Protein AF-G0S4C9-F1 (afdb_monomer_lite)

Structure (mmCIF, N/CA/C/O backbone):
data_AF-G0S4C9-F1
#
_entry.id   AF-G0S4C9-F1
#
loop_
_atom_site.group_PDB
_atom_site.id
_atom_site.type_symbol
_atom_site.label_atom_id
_atom_site.label_alt_id
_atom_site.label_comp_id
_atom_site.label_asym_id
_atom_site.label_entity_id
_atom_site.label_seq_id
_atom_site.pdbx_PDB_ins_code
_atom_site.Cartn_x
_atom_site.Cartn_y
_atom_site.Cartn_z
_atom_site.occupancy
_atom_site.B_iso_or_equiv
_atom_site.auth_seq_id
_atom_site.auth_comp_id
_atom_site.auth_asym_id
_atom_site.auth_atom_id
_atom_site.pdbx_PDB_model_num
ATOM 1 N N . MET A 1 1 ? 7.160 -14.256 -40.926 1.00 30.38 1 MET A N 1
ATOM 2 C CA . MET A 1 1 ? 7.568 -15.199 -39.865 1.00 30.38 1 MET A CA 1
ATOM 3 C C . MET A 1 1 ? 7.824 -14.387 -38.612 1.00 30.38 1 MET A C 1
ATOM 5 O O . MET A 1 1 ? 8.708 -13.543 -38.620 1.00 30.38 1 MET A O 1
ATOM 9 N N . VAL A 1 2 ? 6.970 -14.537 -37.601 1.00 27.09 2 VAL A N 1
ATOM 10 C CA . VAL A 1 2 ? 7.095 -13.823 -36.325 1.00 27.09 2 VAL A CA 1
ATOM 11 C C . VAL A 1 2 ? 8.218 -14.496 -35.545 1.00 27.09 2 VAL A C 1
ATOM 13 O O . VAL A 1 2 ? 8.123 -15.685 -35.248 1.00 27.09 2 VAL A O 1
ATOM 16 N N . HIS A 1 3 ? 9.293 -13.763 -35.255 1.00 25.78 3 HIS A N 1
ATOM 17 C CA . HIS A 1 3 ? 10.315 -14.214 -34.316 1.00 25.78 3 HIS A CA 1
ATOM 18 C C . HIS A 1 3 ? 9.662 -14.312 -32.934 1.00 25.78 3 HIS A C 1
AT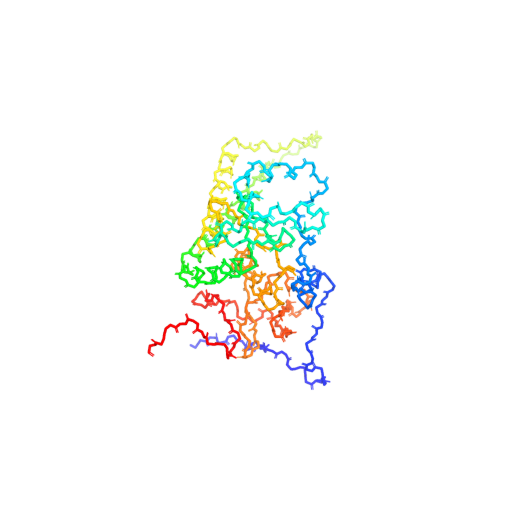OM 20 O O . HIS A 1 3 ? 9.454 -13.305 -32.262 1.00 25.78 3 HIS A O 1
ATOM 26 N N . ILE A 1 4 ? 9.287 -15.524 -32.533 1.00 31.09 4 ILE A N 1
ATOM 27 C CA . ILE A 1 4 ? 8.918 -15.827 -31.153 1.00 31.09 4 ILE A CA 1
ATOM 28 C C . ILE A 1 4 ? 10.247 -15.876 -30.384 1.00 31.09 4 ILE A C 1
ATOM 30 O O . ILE A 1 4 ? 11.072 -16.740 -30.698 1.00 31.09 4 ILE A O 1
ATOM 34 N N . PRO A 1 5 ? 10.523 -14.946 -29.449 1.00 33.53 5 PRO A N 1
ATOM 35 C CA . PRO A 1 5 ? 11.732 -15.020 -28.638 1.00 33.53 5 PRO A CA 1
ATOM 36 C C . PRO A 1 5 ? 11.745 -16.339 -27.845 1.00 33.53 5 PRO A C 1
ATOM 38 O O . PRO A 1 5 ? 10.674 -16.862 -27.516 1.00 33.53 5 PRO A O 1
ATOM 41 N N . PRO A 1 6 ? 12.934 -16.903 -27.562 1.00 38.31 6 PRO A N 1
ATOM 42 C CA . PRO A 1 6 ? 13.061 -18.199 -26.908 1.00 38.31 6 PRO A CA 1
ATOM 43 C C . PRO A 1 6 ? 12.286 -18.183 -25.592 1.00 38.31 6 PRO A C 1
ATOM 45 O O . PRO A 1 6 ? 12.415 -17.253 -24.794 1.00 38.31 6 PRO A O 1
ATOM 48 N N . GLN A 1 7 ? 11.432 -19.192 -25.409 1.00 41.94 7 GLN A N 1
ATOM 49 C CA . GLN A 1 7 ? 10.590 -19.345 -24.230 1.00 41.94 7 GLN A CA 1
ATOM 50 C C . GLN A 1 7 ? 11.474 -19.288 -22.990 1.00 41.94 7 GLN A C 1
ATOM 52 O O . GLN A 1 7 ? 12.269 -20.195 -22.746 1.00 41.94 7 GLN A O 1
ATOM 57 N N . CYS A 1 8 ? 11.362 -18.212 -22.215 1.00 44.16 8 CYS A N 1
ATOM 58 C CA . CYS A 1 8 ? 12.053 -18.183 -20.947 1.00 44.16 8 CYS A CA 1
ATOM 59 C C . CYS A 1 8 ? 11.485 -19.302 -20.068 1.00 44.16 8 CYS A C 1
ATOM 61 O O . CYS A 1 8 ? 10.256 -19.422 -19.998 1.00 44.16 8 CYS A O 1
ATOM 63 N N . PRO A 1 9 ? 12.312 -20.117 -19.393 1.00 46.00 9 PRO A N 1
ATOM 64 C CA . PRO A 1 9 ? 11.814 -21.018 -18.370 1.00 46.00 9 PRO A CA 1
ATOM 65 C C . PRO A 1 9 ? 11.183 -20.161 -17.265 1.00 46.00 9 PRO A C 1
ATOM 67 O O . PRO A 1 9 ? 11.859 -19.617 -16.398 1.00 46.00 9 PRO A O 1
ATOM 70 N N . LEU A 1 10 ? 9.856 -20.012 -17.336 1.00 50.03 10 LEU A N 1
ATOM 71 C CA . LEU A 1 10 ? 9.007 -19.207 -16.443 1.00 50.03 10 LEU A CA 1
ATOM 72 C C . LEU A 1 10 ? 9.150 -19.618 -14.961 1.00 50.03 10 LEU A C 1
ATOM 74 O O . LEU A 1 10 ? 8.688 -18.923 -14.062 1.00 50.03 10 LEU A O 1
ATOM 78 N N . TRP A 1 11 ? 9.792 -20.756 -14.722 1.00 49.38 11 TRP A N 1
ATOM 79 C CA . TRP A 1 11 ? 10.077 -21.404 -13.458 1.00 49.38 11 TRP A CA 1
ATOM 80 C C . TRP A 1 11 ? 11.281 -22.316 -13.732 1.00 49.38 11 TRP A C 1
ATOM 82 O O . TRP A 1 11 ? 11.223 -23.181 -14.604 1.00 49.38 11 TRP A O 1
ATOM 92 N N . PHE A 1 12 ? 12.406 -22.111 -13.052 1.00 45.31 12 PHE A N 1
ATOM 93 C CA . PHE A 1 12 ? 13.513 -23.062 -13.147 1.00 45.31 12 PHE A CA 1
ATOM 94 C C . PHE A 1 12 ? 13.127 -24.312 -12.345 1.00 45.31 12 PHE A C 1
ATOM 96 O O . PHE A 1 12 ? 13.051 -24.246 -11.122 1.00 45.31 12 PHE A O 1
ATOM 103 N N . LYS A 1 13 ? 12.900 -25.441 -13.026 1.00 39.09 13 LYS A N 1
ATOM 104 C CA . LYS A 1 13 ? 13.259 -26.753 -12.471 1.00 39.09 13 LYS A CA 1
ATOM 105 C C . LYS A 1 13 ? 14.738 -26.943 -12.788 1.00 39.09 13 LYS A C 1
ATOM 107 O O . LYS A 1 13 ? 15.089 -27.080 -13.959 1.00 39.09 13 LYS A O 1
ATOM 112 N N . SER A 1 14 ? 15.602 -26.867 -11.778 1.00 39.06 14 SER A N 1
ATOM 113 C CA . SER A 1 14 ? 16.990 -27.316 -11.929 1.00 39.06 14 SER A CA 1
ATOM 114 C C . SER A 1 14 ? 16.954 -28.806 -12.307 1.00 39.06 14 SER A C 1
ATOM 116 O O . SER A 1 14 ? 16.217 -29.548 -11.659 1.00 39.06 14 SER A O 1
ATOM 118 N N . PRO A 1 15 ? 17.673 -29.272 -13.345 1.00 41.97 15 PRO A N 1
ATOM 119 C CA . PRO A 1 15 ? 17.666 -30.687 -13.722 1.00 41.97 15 PRO A CA 1
ATOM 120 C C . PRO A 1 15 ? 18.346 -31.604 -12.697 1.00 41.97 15 PRO A C 1
ATOM 122 O O . PRO A 1 15 ? 18.175 -32.814 -12.788 1.00 41.97 15 PRO A O 1
ATOM 125 N N . ASN A 1 16 ? 19.115 -31.044 -11.756 1.00 43.19 16 ASN A N 1
ATOM 126 C CA . ASN A 1 16 ? 20.035 -31.804 -10.907 1.00 43.19 16 ASN A CA 1
ATOM 127 C C . ASN A 1 16 ? 19.833 -31.615 -9.403 1.00 43.19 16 ASN A C 1
ATOM 129 O O . ASN A 1 16 ? 20.627 -32.154 -8.639 1.00 43.19 16 ASN A O 1
ATOM 133 N N . ASP A 1 17 ? 18.783 -30.919 -8.971 1.00 42.22 17 ASP A N 1
ATOM 134 C CA . ASP A 1 17 ? 18.528 -30.751 -7.547 1.00 42.22 17 ASP A CA 1
ATOM 135 C C . ASP A 1 17 ? 17.138 -31.275 -7.190 1.00 42.22 17 ASP A C 1
ATOM 137 O O . ASP A 1 17 ? 16.128 -30.861 -7.764 1.00 42.22 17 ASP A O 1
ATOM 141 N N . ASP A 1 18 ? 17.080 -32.091 -6.140 1.00 39.91 18 ASP A N 1
ATOM 142 C CA . ASP A 1 18 ? 15.878 -32.310 -5.327 1.00 39.91 18 ASP A CA 1
ATOM 143 C C . ASP A 1 18 ? 15.363 -30.989 -4.671 1.00 39.91 18 ASP A C 1
ATOM 145 O O . ASP A 1 18 ? 14.367 -30.981 -3.943 1.00 39.91 18 ASP A O 1
ATOM 149 N N . ASP A 1 19 ? 15.976 -29.836 -4.984 1.00 45.47 19 ASP A N 1
ATOM 150 C CA . ASP A 1 19 ? 15.701 -28.478 -4.498 1.00 45.47 19 ASP A CA 1
ATOM 151 C C . ASP A 1 19 ? 14.530 -27.778 -5.219 1.00 45.47 19 ASP A C 1
ATOM 153 O O . ASP A 1 19 ? 14.622 -26.634 -5.671 1.00 45.47 19 ASP A O 1
ATOM 157 N N . ASN A 1 20 ? 13.355 -28.410 -5.261 1.00 50.19 20 ASN A N 1
ATOM 158 C CA . ASN A 1 20 ? 12.109 -27.701 -5.613 1.00 50.19 20 ASN A CA 1
ATOM 159 C C . ASN A 1 20 ? 11.637 -26.730 -4.506 1.00 50.19 20 ASN A C 1
ATOM 161 O O . ASN A 1 20 ? 10.576 -26.109 -4.622 1.00 50.19 20 ASN A O 1
ATOM 165 N N . ALA A 1 21 ? 12.401 -26.597 -3.418 1.00 57.91 21 ALA A N 1
ATOM 166 C CA . ALA A 1 21 ? 12.113 -25.665 -2.343 1.00 57.91 21 ALA A CA 1
ATOM 167 C C . ALA A 1 21 ? 12.413 -24.220 -2.786 1.00 57.91 21 ALA A C 1
ATOM 169 O O . ALA A 1 21 ? 13.471 -23.938 -3.357 1.00 57.91 21 ALA A O 1
ATOM 170 N N . PRO A 1 22 ? 11.521 -23.258 -2.502 1.00 67.19 22 PRO A N 1
ATOM 171 C CA . PRO A 1 22 ? 11.820 -21.859 -2.738 1.00 67.19 22 PRO A CA 1
ATOM 172 C C . PRO A 1 22 ? 13.094 -21.432 -2.005 1.00 67.19 22 PRO A C 1
ATOM 174 O O . PRO A 1 22 ? 13.190 -21.497 -0.781 1.00 67.19 22 PRO A O 1
ATOM 177 N N . ILE A 1 23 ? 14.071 -20.945 -2.766 1.00 77.94 23 ILE A N 1
ATOM 178 C CA . ILE A 1 23 ? 15.276 -20.317 -2.224 1.00 77.94 23 ILE A CA 1
ATOM 179 C C . ILE A 1 23 ? 14.876 -19.162 -1.304 1.00 77.94 23 ILE A C 1
ATOM 181 O O . ILE A 1 23 ? 14.124 -18.265 -1.695 1.00 77.94 23 ILE A O 1
ATOM 185 N N . SER A 1 24 ? 15.404 -19.181 -0.084 1.00 81.44 24 SER A N 1
ATOM 186 C CA . SER A 1 24 ? 15.232 -18.090 0.869 1.00 81.44 24 SER A CA 1
ATOM 187 C C . SER A 1 24 ? 15.781 -16.778 0.292 1.00 81.44 24 SER A C 1
ATOM 189 O O . SER A 1 24 ? 16.931 -16.764 -0.150 1.00 81.44 24 SER A O 1
ATOM 191 N N . PRO A 1 25 ? 15.030 -15.663 0.348 1.00 86.44 25 PRO A N 1
ATOM 192 C CA . PRO A 1 25 ? 15.550 -14.384 -0.113 1.00 86.44 25 PRO A CA 1
ATOM 193 C C . PRO A 1 25 ? 16.779 -13.944 0.708 1.00 86.44 25 PRO A C 1
ATOM 195 O O . PRO A 1 25 ? 16.879 -14.286 1.897 1.00 86.44 25 PRO A O 1
ATOM 198 N N . PRO A 1 26 ? 17.704 -13.174 0.106 1.00 90.88 26 PRO A N 1
ATOM 199 C CA . PRO A 1 26 ? 18.814 -12.534 0.811 1.00 90.88 26 PRO A CA 1
ATOM 200 C C . PRO A 1 26 ? 18.367 -11.678 2.009 1.00 90.88 26 PRO A C 1
ATOM 202 O O . PRO A 1 26 ? 17.202 -11.288 2.120 1.00 90.88 26 PRO A O 1
ATOM 205 N N . LYS A 1 27 ? 19.289 -11.387 2.939 1.00 91.25 27 LYS A N 1
ATOM 206 C CA . LYS A 1 27 ? 18.977 -10.689 4.206 1.00 91.25 27 LYS A CA 1
ATOM 207 C C . LYS A 1 27 ? 18.392 -9.287 3.995 1.00 91.25 27 LYS A C 1
ATOM 209 O O . LYS A 1 27 ? 17.477 -8.905 4.716 1.00 91.25 27 LYS A O 1
ATOM 214 N N . ASP A 1 28 ? 18.904 -8.545 3.024 1.00 90.06 28 ASP A N 1
ATOM 215 C CA . ASP A 1 28 ? 18.444 -7.212 2.624 1.00 90.06 28 ASP A CA 1
ATOM 216 C C . ASP A 1 28 ? 17.017 -7.239 2.058 1.00 90.06 28 ASP A C 1
ATOM 218 O O . ASP A 1 28 ? 16.173 -6.437 2.464 1.00 90.06 28 ASP A O 1
ATOM 222 N N . VAL A 1 29 ? 16.705 -8.229 1.216 1.00 91.00 29 VAL A N 1
ATOM 223 C CA . VAL A 1 29 ? 15.339 -8.457 0.721 1.00 91.00 29 VAL A CA 1
ATOM 224 C C . VAL A 1 29 ? 14.403 -8.851 1.864 1.00 91.00 29 VAL A C 1
ATOM 226 O O . VAL A 1 29 ? 13.310 -8.298 1.990 1.00 91.00 29 VAL A O 1
ATOM 229 N N . LYS A 1 30 ? 14.833 -9.766 2.745 1.00 90.75 30 LYS A N 1
ATOM 230 C CA . LYS A 1 30 ? 14.065 -10.163 3.938 1.00 90.75 30 LYS A CA 1
ATOM 231 C C . LYS A 1 30 ? 13.770 -8.977 4.854 1.00 90.75 30 LYS A C 1
ATOM 233 O O . LYS A 1 30 ? 12.663 -8.890 5.368 1.00 90.75 30 LYS A O 1
ATOM 238 N N . ALA A 1 31 ? 14.711 -8.047 5.020 1.00 91.69 31 ALA A N 1
ATOM 239 C CA . ALA A 1 31 ? 14.530 -6.864 5.864 1.00 91.69 31 ALA A CA 1
ATOM 240 C C . ALA A 1 31 ? 13.443 -5.902 5.346 1.00 91.69 31 ALA A C 1
ATOM 242 O O . ALA A 1 31 ? 12.883 -5.128 6.121 1.00 91.69 31 ALA A O 1
ATOM 243 N N . CYS A 1 32 ? 13.121 -5.957 4.051 1.00 91.56 32 CYS A N 1
ATOM 244 C CA . CYS A 1 32 ? 12.072 -5.145 3.439 1.00 91.56 32 CYS A CA 1
ATOM 245 C C . CYS A 1 32 ? 10.665 -5.756 3.581 1.00 91.56 32 CYS A C 1
ATOM 247 O O . CYS A 1 32 ? 9.668 -5.057 3.368 1.00 91.56 32 CYS A O 1
ATOM 249 N N . ILE A 1 33 ? 10.571 -7.045 3.923 1.00 92.38 33 ILE A N 1
ATOM 250 C CA . ILE A 1 33 ? 9.316 -7.787 4.052 1.00 92.38 33 ILE A CA 1
ATOM 251 C C . ILE A 1 33 ? 8.912 -7.804 5.535 1.00 92.38 33 ILE A C 1
ATOM 253 O O . ILE A 1 33 ? 9.675 -8.293 6.367 1.00 92.38 33 ILE A O 1
ATOM 257 N N . PRO A 1 34 ? 7.725 -7.288 5.902 1.00 92.88 34 PRO A N 1
ATOM 258 C CA . PRO A 1 34 ? 7.244 -7.384 7.274 1.00 92.88 34 PRO A CA 1
ATOM 259 C C . PRO A 1 34 ? 7.084 -8.840 7.726 1.00 92.88 34 PRO A C 1
ATOM 261 O O . PRO A 1 34 ? 6.666 -9.700 6.952 1.00 92.88 34 PRO A O 1
ATOM 264 N N . ASP A 1 35 ? 7.352 -9.103 9.003 1.00 91.12 35 ASP A N 1
ATOM 265 C CA . ASP A 1 35 ? 7.211 -10.430 9.612 1.00 91.12 35 ASP A CA 1
ATOM 266 C C . ASP A 1 35 ? 5.731 -10.746 9.904 1.00 91.12 35 ASP A C 1
ATOM 268 O O . ASP A 1 35 ? 5.275 -10.731 11.049 1.00 91.12 35 ASP A O 1
ATOM 272 N N . PHE A 1 36 ? 4.953 -10.966 8.837 1.00 91.12 36 PHE A N 1
ATOM 273 C CA . PHE A 1 36 ? 3.503 -11.175 8.903 1.00 91.12 36 PHE A CA 1
ATOM 274 C C . PHE A 1 36 ? 3.063 -12.267 9.890 1.00 91.12 36 PHE A C 1
ATOM 276 O O . PHE A 1 36 ? 2.056 -12.038 10.558 1.00 91.12 36 PHE A O 1
ATOM 283 N N . PRO A 1 37 ? 3.767 -13.409 10.051 1.00 90.81 37 PRO A N 1
ATOM 284 C CA . PRO A 1 37 ? 3.403 -14.424 11.044 1.00 90.81 37 PRO A CA 1
ATOM 285 C C . PRO A 1 37 ? 3.337 -13.909 12.486 1.00 90.81 37 PRO A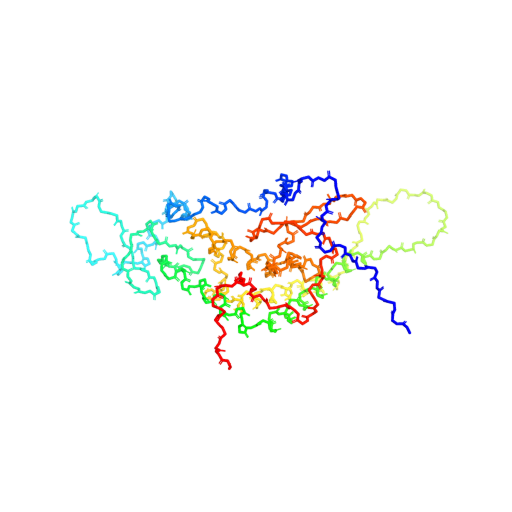 C 1
ATOM 287 O O . PRO A 1 37 ? 2.606 -14.469 13.299 1.00 90.81 37 PRO A O 1
ATOM 290 N N . LYS A 1 38 ? 4.066 -12.835 12.813 1.00 88.62 38 LYS A N 1
ATOM 291 C CA . LYS A 1 38 ? 4.017 -12.197 14.136 1.00 88.62 38 LYS A CA 1
ATOM 292 C C . LYS A 1 38 ? 2.890 -11.181 14.279 1.00 88.62 38 LYS A C 1
ATOM 294 O O . LYS A 1 38 ? 2.768 -10.568 15.332 1.00 88.62 38 LYS A O 1
ATOM 299 N N . PHE A 1 39 ? 2.102 -10.927 13.237 1.00 89.56 39 PHE A N 1
ATOM 300 C CA . PHE A 1 39 ? 1.042 -9.924 13.273 1.00 89.56 39 PHE A CA 1
ATOM 301 C C . PHE A 1 39 ? -0.268 -10.501 13.806 1.00 89.56 39 PHE A C 1
ATOM 303 O O . PHE A 1 39 ? -0.534 -11.699 13.734 1.00 89.56 39 PHE A O 1
ATOM 310 N N . GLY A 1 40 ? -1.100 -9.632 14.372 1.00 84.62 40 GLY A N 1
ATOM 311 C CA . GLY A 1 40 ? -2.399 -10.008 14.898 1.00 84.62 40 GLY A CA 1
ATOM 312 C C . GLY A 1 40 ? -2.874 -9.120 16.037 1.00 84.62 40 GLY A C 1
ATOM 313 O O . GLY A 1 40 ? -2.250 -8.133 16.422 1.00 84.62 40 GLY A O 1
ATOM 314 N N . LEU A 1 41 ? -4.010 -9.525 16.603 1.00 77.69 41 LEU A N 1
ATOM 315 C CA . LEU A 1 41 ? -4.709 -8.818 17.679 1.00 77.69 41 LEU A CA 1
ATOM 316 C C . LEU A 1 41 ? -3.844 -8.566 18.916 1.00 77.69 41 LEU A C 1
ATOM 318 O O . LEU A 1 41 ? -4.008 -7.549 19.577 1.00 77.69 41 LEU A O 1
ATOM 322 N N . HIS A 1 42 ? -2.923 -9.481 19.215 1.00 77.25 42 HIS A N 1
ATOM 323 C CA . HIS A 1 42 ? -2.047 -9.399 20.381 1.00 77.25 42 HIS A CA 1
ATOM 324 C C . HIS A 1 42 ? -1.071 -8.210 20.321 1.00 77.25 42 HIS A C 1
ATOM 326 O O . HIS A 1 42 ? -0.520 -7.831 21.348 1.00 77.25 42 HIS A O 1
ATOM 332 N N . ASN A 1 43 ? -0.889 -7.591 19.148 1.00 74.12 43 ASN A N 1
ATOM 333 C CA . ASN A 1 43 ? -0.079 -6.381 18.983 1.00 74.12 43 ASN A CA 1
ATOM 334 C C . ASN A 1 43 ? -0.901 -5.079 19.052 1.00 74.12 43 ASN A C 1
ATOM 336 O O . ASN A 1 43 ? -0.338 -3.981 18.944 1.00 74.12 43 ASN A O 1
ATOM 340 N N . CYS A 1 44 ? -2.229 -5.158 19.203 1.00 73.81 44 CYS A N 1
ATOM 341 C CA . CYS A 1 44 ? -3.042 -3.973 19.469 1.00 73.81 44 CYS A CA 1
ATOM 342 C C . CYS A 1 44 ? -2.634 -3.346 20.816 1.00 73.81 44 CYS A C 1
ATOM 344 O O . CYS A 1 44 ? -2.324 -4.052 21.770 1.00 73.81 44 CYS A O 1
ATOM 346 N N . GLY A 1 45 ? -2.603 -2.012 20.890 1.00 63.88 45 GLY A N 1
ATOM 347 C CA . GLY A 1 45 ? -2.181 -1.260 22.080 1.00 63.88 45 GLY A CA 1
ATOM 348 C C . GLY A 1 45 ? -0.722 -0.785 22.059 1.00 63.88 45 GLY A C 1
ATOM 349 O O . GLY A 1 45 ? -0.456 0.329 22.500 1.00 63.88 45 GLY A O 1
ATOM 350 N N . ASN A 1 46 ? 0.200 -1.541 21.450 1.00 59.41 46 ASN A N 1
ATOM 351 C CA . ASN A 1 46 ? 1.639 -1.202 21.410 1.00 59.41 46 ASN A CA 1
ATOM 352 C C . ASN A 1 46 ? 2.029 -0.194 20.313 1.00 59.41 46 ASN A C 1
ATOM 354 O O . ASN A 1 46 ? 3.153 0.295 20.276 1.00 59.41 46 ASN A O 1
ATOM 358 N N . HIS A 1 47 ? 1.114 0.112 19.395 1.00 58.84 47 HIS A N 1
ATOM 359 C CA . HIS A 1 47 ? 1.349 0.974 18.230 1.00 58.84 47 HIS A CA 1
ATOM 360 C C . HIS A 1 47 ? 0.831 2.405 18.430 1.00 58.84 47 HIS A C 1
ATOM 362 O O . HIS A 1 47 ? 0.780 3.193 17.480 1.00 58.84 47 HIS A O 1
ATOM 368 N N . ARG A 1 48 ? 0.381 2.730 19.645 1.00 61.50 48 ARG A N 1
ATOM 369 C CA . ARG A 1 48 ? -0.218 4.024 19.935 1.00 61.50 48 ARG A CA 1
ATOM 370 C C . ARG A 1 48 ? 0.831 5.122 19.806 1.00 61.50 48 ARG A C 1
ATOM 372 O O . ARG A 1 48 ? 1.982 4.944 20.200 1.00 61.50 48 ARG A O 1
ATOM 379 N N . TYR A 1 49 ? 0.434 6.264 19.247 1.00 49.72 49 TYR A N 1
ATOM 380 C CA . TYR A 1 49 ? 1.285 7.450 19.234 1.00 49.72 49 TYR A CA 1
ATOM 381 C C . TYR A 1 49 ? 1.598 7.792 20.694 1.00 49.72 49 TYR A C 1
ATOM 383 O O . TYR A 1 49 ? 0.680 8.129 21.437 1.00 49.72 49 TYR A O 1
ATOM 391 N N . ASN A 1 50 ? 2.860 7.592 21.086 1.00 42.47 50 ASN A N 1
ATOM 392 C CA . ASN A 1 50 ? 3.394 7.625 22.446 1.00 42.47 50 ASN A CA 1
ATOM 393 C C . ASN A 1 50 ? 2.436 8.219 23.508 1.00 42.47 50 ASN A C 1
ATOM 395 O O . ASN A 1 50 ? 2.301 9.438 23.619 1.00 42.47 50 ASN A O 1
ATOM 399 N N . THR A 1 51 ? 1.777 7.365 24.294 1.00 42.00 51 THR A N 1
ATOM 400 C CA . THR A 1 51 ? 0.933 7.785 25.426 1.00 42.00 51 THR A CA 1
ATOM 401 C C . THR A 1 51 ? 1.724 8.327 26.614 1.00 42.00 51 THR A C 1
ATOM 403 O O . THR A 1 51 ? 1.113 8.874 27.526 1.00 42.00 51 THR A O 1
ATOM 406 N N . GLU A 1 52 ? 3.057 8.225 26.606 1.00 43.81 52 GLU A N 1
ATOM 407 C CA . GLU A 1 52 ? 3.925 8.931 27.558 1.00 43.81 52 GLU A CA 1
ATOM 408 C C . GLU A 1 52 ? 3.962 10.439 27.270 1.00 43.81 52 GLU A C 1
ATOM 410 O O . GLU A 1 52 ? 4.335 11.237 28.131 1.00 43.81 52 GLU A O 1
ATOM 415 N N . ASN A 1 53 ? 3.540 10.870 26.073 1.00 40.97 53 ASN A N 1
ATOM 416 C CA . ASN A 1 53 ? 3.438 12.285 25.767 1.00 40.97 53 ASN A CA 1
ATOM 417 C C . ASN A 1 53 ? 2.192 12.887 26.414 1.00 40.97 53 ASN A C 1
ATOM 419 O O . ASN A 1 53 ? 1.082 12.370 26.301 1.00 40.97 53 ASN A O 1
ATOM 423 N N . LYS A 1 54 ? 2.411 14.050 27.026 1.00 45.16 54 LYS A N 1
ATOM 424 C CA . LYS A 1 54 ? 1.532 14.904 27.838 1.00 45.16 54 LYS A CA 1
ATOM 425 C C . LYS A 1 54 ? 0.163 15.271 27.233 1.00 45.16 54 LYS A C 1
ATOM 427 O O . LYS A 1 54 ? -0.496 16.132 27.786 1.00 45.16 54 LYS A O 1
ATOM 432 N N . ASN A 1 55 ? -0.305 14.634 26.158 1.00 49.78 55 ASN A N 1
ATOM 433 C CA . ASN A 1 55 ? -1.456 14.997 25.326 1.00 49.78 55 ASN A CA 1
ATOM 434 C C . ASN A 1 55 ? -2.694 14.104 25.510 1.00 49.78 55 ASN A C 1
ATOM 436 O O . ASN A 1 55 ? -3.663 14.251 24.768 1.00 49.78 55 ASN A O 1
ATOM 440 N N . ILE A 1 56 ? -2.718 13.204 26.502 1.00 55.59 56 ILE A N 1
ATOM 441 C CA . ILE A 1 56 ? -3.931 12.434 26.836 1.00 55.59 56 ILE A CA 1
ATOM 442 C C . ILE A 1 56 ? -5.119 13.374 27.117 1.00 55.59 56 ILE A C 1
ATOM 444 O O . ILE A 1 56 ? -6.244 13.098 26.705 1.00 55.59 56 ILE A O 1
ATOM 448 N N . HIS A 1 57 ? -4.849 14.540 27.717 1.00 54.19 57 HIS A N 1
ATOM 449 C CA . HIS A 1 57 ? -5.841 15.584 27.968 1.00 54.19 57 HIS A CA 1
ATOM 450 C C . HIS A 1 57 ? -6.476 16.127 26.677 1.00 54.19 57 HIS A C 1
ATOM 452 O O . HIS A 1 57 ? -7.654 16.453 26.701 1.00 54.19 57 HIS A O 1
ATOM 458 N N . ILE A 1 58 ? -5.764 16.152 25.541 1.00 57.84 58 ILE A N 1
ATOM 459 C CA . ILE A 1 58 ? -6.314 16.566 24.236 1.00 57.84 58 ILE A CA 1
ATOM 460 C C . ILE A 1 58 ? -7.381 15.570 23.767 1.00 57.84 58 ILE A C 1
ATOM 462 O O . ILE A 1 58 ? -8.413 15.973 23.228 1.00 57.84 58 ILE A O 1
ATOM 466 N N . TYR A 1 59 ? -7.178 14.270 24.018 1.00 55.94 59 TYR A N 1
ATOM 467 C CA . TYR A 1 59 ? -8.198 13.252 23.755 1.00 55.94 59 TYR A CA 1
ATOM 468 C C . TYR A 1 59 ? -9.399 13.440 24.680 1.00 55.94 59 TYR A C 1
ATOM 470 O O . TYR A 1 59 ? -10.529 13.475 24.202 1.00 55.94 59 TYR A O 1
ATOM 478 N N . PHE A 1 60 ? -9.179 13.642 25.981 1.00 57.88 60 PHE A N 1
ATOM 479 C CA . PHE A 1 60 ? -10.275 13.918 26.912 1.00 57.88 60 PHE A CA 1
ATOM 480 C C . PHE A 1 60 ? -11.047 15.185 26.535 1.00 57.88 60 PHE A C 1
ATOM 482 O O . PHE A 1 60 ? -12.270 15.163 26.554 1.00 57.88 60 PHE A O 1
ATOM 489 N N . GLN A 1 61 ? -10.370 16.252 26.113 1.00 57.22 61 GLN A N 1
ATOM 490 C CA . GLN A 1 61 ? -10.987 17.518 25.722 1.00 57.22 61 GLN A CA 1
ATOM 491 C C . GLN A 1 61 ? -11.783 17.392 24.412 1.00 57.22 61 GLN A C 1
ATOM 493 O O . GLN A 1 61 ? -12.893 17.909 24.321 1.00 57.22 61 GLN A O 1
ATOM 498 N N . ARG A 1 62 ? -11.285 16.634 23.421 1.00 57.91 62 ARG A N 1
ATOM 499 C CA . ARG A 1 62 ? -12.034 16.323 22.185 1.00 57.91 62 ARG A CA 1
ATOM 500 C C . ARG A 1 62 ? -13.214 15.380 22.412 1.00 57.91 62 ARG A C 1
ATOM 502 O O . ARG A 1 62 ? -14.240 15.521 21.752 1.00 57.91 62 ARG A O 1
ATOM 509 N N . PHE A 1 63 ? -13.084 14.428 23.333 1.00 58.19 63 PHE A N 1
ATOM 510 C CA . PHE A 1 63 ? -14.075 13.378 23.580 1.00 58.19 63 PHE A CA 1
ATOM 511 C C . PHE A 1 63 ? -14.819 13.553 24.912 1.00 58.19 63 PHE A C 1
ATOM 513 O O . PHE A 1 63 ? -15.420 12.599 25.404 1.00 58.19 63 PHE A O 1
ATOM 520 N N . GLN A 1 64 ? -14.862 14.773 25.461 1.00 54.12 64 GLN A N 1
ATOM 521 C CA . GLN A 1 64 ? -15.493 15.122 26.748 1.00 54.12 64 GLN A CA 1
ATOM 522 C C . GLN A 1 64 ? -16.955 14.645 26.859 1.00 54.12 64 GLN A C 1
ATOM 524 O O . GLN A 1 64 ? -17.428 14.337 27.947 1.00 54.12 64 GLN A O 1
ATOM 529 N N . ARG A 1 65 ? -17.664 14.494 25.730 1.00 48.22 65 ARG A N 1
ATOM 530 C CA . ARG A 1 65 ? -19.033 13.943 25.679 1.00 48.22 65 ARG A CA 1
ATOM 531 C C . ARG A 1 65 ? -19.120 12.409 25.735 1.00 48.22 65 ARG A C 1
ATOM 533 O O . ARG A 1 65 ? -20.181 11.886 26.050 1.00 48.22 65 ARG A O 1
ATOM 540 N N . SER A 1 66 ? -18.041 11.691 25.423 1.00 47.91 66 SER A N 1
ATOM 541 C CA . SER A 1 66 ? -18.013 10.218 25.319 1.00 47.91 66 SER A CA 1
ATOM 542 C C . SER A 1 66 ? -17.542 9.528 26.602 1.00 47.91 66 SER A C 1
ATOM 544 O O . SER A 1 66 ? -17.857 8.365 26.817 1.00 47.91 66 SER A O 1
ATOM 546 N N . VAL A 1 67 ? -16.823 10.248 27.468 1.00 50.81 67 VAL A N 1
ATOM 547 C CA . VAL A 1 67 ? -16.263 9.721 28.728 1.00 50.81 67 VAL A CA 1
ATOM 548 C C . VAL A 1 67 ? -17.321 9.636 29.844 1.00 50.81 67 VAL A C 1
ATOM 550 O O . VAL A 1 67 ? -17.160 8.900 30.812 1.00 50.81 67 VAL A O 1
ATOM 553 N N . LEU A 1 68 ? -18.448 10.343 29.704 1.00 46.12 68 LEU A N 1
ATOM 554 C CA . LEU A 1 68 ? -19.411 10.564 30.791 1.00 46.12 68 LEU A CA 1
ATOM 555 C C . LEU A 1 68 ? -20.529 9.515 30.925 1.00 46.12 68 LEU A C 1
ATOM 557 O O . LEU A 1 68 ? -21.371 9.659 31.806 1.00 46.12 68 LEU A O 1
ATOM 561 N N . ARG A 1 69 ? -20.577 8.461 30.097 1.00 44.69 69 ARG A N 1
ATOM 562 C CA . ARG A 1 69 ? -21.665 7.459 30.173 1.00 44.69 69 ARG A CA 1
ATOM 563 C C . ARG A 1 69 ? -21.363 6.202 30.993 1.00 44.69 69 ARG A C 1
ATOM 565 O O . ARG A 1 69 ? -22.217 5.325 31.037 1.00 44.69 69 ARG A O 1
ATOM 572 N N . GLY A 1 70 ? -20.216 6.110 31.672 1.00 42.69 70 GLY A N 1
ATOM 573 C CA . GLY A 1 70 ? -19.853 4.859 32.353 1.00 42.69 70 GLY A CA 1
ATOM 574 C C . GLY A 1 70 ? -18.904 4.934 33.546 1.00 42.69 70 GLY A C 1
ATOM 575 O O . GLY A 1 70 ? -18.373 3.897 33.926 1.00 42.69 70 GLY A O 1
ATOM 576 N N . GLN A 1 71 ? -18.663 6.095 34.166 1.00 43.09 71 GLN A N 1
ATOM 577 C CA . GLN A 1 71 ? -17.822 6.126 35.370 1.00 43.09 71 GLN A CA 1
ATOM 578 C C . GLN A 1 71 ? -18.612 5.748 36.631 1.00 43.09 71 GLN A C 1
ATOM 580 O O . GLN A 1 71 ? -19.081 6.599 37.383 1.00 43.09 71 GLN A O 1
ATOM 585 N N . SER A 1 72 ? -18.691 4.440 36.884 1.00 39.12 72 SER A N 1
ATOM 586 C CA . SER A 1 72 ? -18.683 3.928 38.256 1.00 39.12 72 SER A CA 1
ATOM 587 C C . SER A 1 72 ? -17.288 4.153 38.857 1.00 39.12 72 SER A C 1
ATOM 589 O O . SER A 1 72 ? -16.273 3.968 38.187 1.00 39.12 72 SER A O 1
ATOM 591 N N . ARG A 1 73 ? -17.246 4.604 40.112 1.00 40.59 73 ARG A N 1
ATOM 592 C CA . ARG A 1 73 ? -16.100 5.181 40.844 1.00 40.59 73 ARG A CA 1
ATOM 593 C C . ARG A 1 73 ? -14.967 4.201 41.217 1.00 40.59 73 ARG A C 1
ATOM 595 O O . ARG A 1 73 ? -14.326 4.393 42.243 1.00 40.59 73 ARG A O 1
ATOM 602 N N . ASN A 1 74 ? -14.666 3.195 40.399 1.00 38.91 74 ASN A N 1
ATOM 603 C CA . ASN A 1 74 ? -13.550 2.276 40.644 1.00 38.91 74 ASN A CA 1
ATOM 604 C C . ASN A 1 74 ? -12.461 2.450 39.573 1.00 38.91 74 ASN A C 1
ATOM 606 O O . ASN A 1 74 ? -12.594 2.014 38.432 1.00 38.91 74 ASN A O 1
ATOM 610 N N . LEU A 1 75 ? -11.371 3.113 39.968 1.00 41.12 75 LEU A N 1
ATOM 611 C CA . LEU A 1 75 ? -10.173 3.459 39.185 1.00 41.12 75 LEU A CA 1
ATOM 612 C C . LEU A 1 75 ? -9.278 2.246 38.840 1.00 41.12 75 LEU A C 1
ATOM 614 O O . LEU A 1 75 ? -8.056 2.322 38.895 1.00 41.12 75 LEU A O 1
ATOM 618 N N . SER A 1 76 ? -9.883 1.128 38.446 1.00 40.66 76 SER A N 1
ATOM 619 C CA . SER A 1 76 ? -9.202 -0.007 37.805 1.00 40.66 76 SER A CA 1
ATOM 620 C C . SER A 1 76 ? -9.727 -0.297 36.391 1.00 40.66 76 SER A C 1
ATOM 622 O O . SER A 1 76 ? -9.203 -1.173 35.708 1.00 40.66 76 SER A O 1
ATOM 624 N N . GLY A 1 77 ? -10.745 0.441 35.930 1.00 48.28 77 GLY A N 1
ATOM 625 C CA . GLY A 1 77 ? -11.368 0.249 34.621 1.00 48.28 77 GLY A CA 1
ATOM 626 C C . GLY A 1 77 ? -10.582 0.904 33.486 1.00 48.28 77 GLY A C 1
ATOM 627 O O . GLY A 1 77 ? -10.257 2.091 33.540 1.00 48.28 77 GLY A O 1
ATOM 628 N N . SER A 1 78 ? -10.299 0.139 32.431 1.00 63.91 78 SER A N 1
ATOM 629 C CA . SER A 1 78 ? -9.747 0.645 31.172 1.00 63.91 78 SER A CA 1
ATOM 630 C C . SER A 1 78 ? -10.569 1.828 30.652 1.00 63.91 78 SER A C 1
ATOM 632 O O . SER A 1 78 ? -11.783 1.707 30.510 1.00 63.91 78 SER A O 1
ATOM 634 N N . ILE A 1 79 ? -9.922 2.955 30.334 1.00 74.19 79 ILE A N 1
ATOM 635 C CA . ILE A 1 79 ? -10.585 4.099 29.690 1.00 74.19 79 ILE A CA 1
ATOM 636 C C . ILE A 1 79 ? -11.239 3.609 28.393 1.00 74.19 79 ILE A C 1
ATOM 638 O O . ILE A 1 79 ? -10.548 3.093 27.513 1.00 74.19 79 ILE A O 1
ATOM 642 N N . GLU A 1 80 ? -12.550 3.787 28.262 1.00 82.06 80 GLU A N 1
ATOM 643 C CA . GLU A 1 80 ? -13.288 3.497 27.033 1.00 82.06 80 GLU A CA 1
ATOM 644 C C . GLU A 1 80 ? -13.594 4.794 26.285 1.00 82.06 80 GLU A C 1
ATOM 646 O O . GLU A 1 80 ? -14.004 5.791 26.881 1.00 82.06 80 GLU A O 1
ATOM 651 N N . LEU A 1 81 ? -13.405 4.781 24.965 1.00 83.00 81 LEU A N 1
ATOM 652 C CA . LEU A 1 81 ? -13.802 5.872 24.075 1.00 83.00 81 LEU A CA 1
ATOM 653 C C . LEU A 1 81 ? -14.682 5.328 22.946 1.00 83.00 81 LEU A C 1
ATOM 655 O O . LEU A 1 81 ? -14.606 4.156 22.573 1.00 83.00 81 LEU A O 1
ATOM 659 N N . ALA A 1 82 ? -15.524 6.191 22.383 1.00 85.81 82 ALA A N 1
ATOM 660 C CA . ALA A 1 82 ? -16.354 5.833 21.243 1.00 85.81 82 ALA A CA 1
ATOM 661 C C . ALA A 1 82 ? -15.518 5.785 19.954 1.00 85.81 82 ALA A C 1
ATOM 663 O O . ALA A 1 82 ? -14.808 6.735 19.620 1.00 85.81 82 ALA A O 1
ATOM 664 N N . CYS A 1 83 ? -15.651 4.701 19.190 1.00 89.25 83 CYS A N 1
ATOM 665 C CA . CYS A 1 83 ? -15.158 4.645 17.816 1.00 89.25 83 CYS A CA 1
ATOM 666 C C . CYS A 1 83 ? -15.863 5.709 16.959 1.00 89.25 83 CYS A C 1
ATOM 668 O O . CYS A 1 83 ? -17.086 5.696 16.841 1.00 89.25 83 CYS A O 1
ATOM 670 N N . THR A 1 84 ? -15.110 6.562 16.268 1.00 90.44 84 THR A N 1
ATOM 671 C CA . THR A 1 84 ? -15.639 7.667 15.451 1.00 90.44 84 THR A CA 1
ATOM 672 C C . THR A 1 84 ? -16.517 7.199 14.282 1.00 90.44 84 THR A C 1
ATOM 674 O O . THR A 1 84 ? -17.300 7.975 13.745 1.00 90.44 84 THR A O 1
ATOM 677 N N . LYS A 1 85 ? -16.402 5.934 13.851 1.00 91.69 85 LYS A N 1
ATOM 678 C CA . LYS A 1 85 ? -17.159 5.399 12.701 1.00 91.69 85 LYS A CA 1
ATOM 679 C C . LYS A 1 85 ? -18.418 4.622 13.075 1.00 91.69 85 LYS A C 1
ATOM 681 O O . LYS A 1 85 ? -19.331 4.565 12.259 1.00 91.69 85 LYS A O 1
ATOM 686 N N . CYS A 1 86 ? -18.465 3.991 14.247 1.00 93.56 86 CYS A N 1
ATOM 687 C CA . CYS A 1 86 ? -19.607 3.160 14.654 1.00 93.56 86 CYS A CA 1
ATOM 688 C C . CYS A 1 86 ? -20.188 3.521 16.022 1.00 93.56 86 CYS A C 1
ATOM 690 O O . CYS A 1 86 ? -21.146 2.886 16.446 1.00 93.56 86 CYS A O 1
ATOM 692 N N . ASN A 1 87 ? -19.613 4.508 16.714 1.00 91.06 87 ASN A N 1
ATOM 693 C CA . ASN A 1 87 ? -19.992 4.978 18.049 1.00 91.06 87 ASN A CA 1
ATOM 694 C C . ASN A 1 87 ? -19.966 3.914 19.160 1.00 91.06 87 ASN A C 1
ATOM 696 O O . ASN A 1 87 ? -20.338 4.202 20.293 1.00 91.06 87 ASN A O 1
ATOM 700 N N . THR A 1 88 ? -19.493 2.701 18.869 1.00 89.62 88 THR A N 1
ATOM 701 C CA . THR A 1 88 ? -19.296 1.652 19.869 1.00 89.62 88 THR A CA 1
ATOM 702 C C . THR A 1 88 ? -18.224 2.086 20.861 1.00 89.62 88 THR A C 1
ATOM 704 O O . THR A 1 88 ? -17.118 2.454 20.451 1.00 89.62 88 THR A O 1
ATOM 707 N N . LEU A 1 89 ? -18.549 2.021 22.153 1.00 87.25 89 LEU A N 1
ATOM 708 C CA . LEU A 1 89 ? -17.582 2.190 23.233 1.00 87.25 89 LEU A CA 1
ATOM 709 C C . LEU A 1 89 ? -16.577 1.044 23.181 1.00 87.25 89 LEU A C 1
ATOM 711 O O . LEU A 1 89 ? -16.944 -0.121 23.064 1.00 87.25 89 LEU A O 1
ATOM 715 N N . THR A 1 90 ? -15.301 1.395 23.135 1.00 85.31 90 THR A N 1
ATOM 716 C CA . THR A 1 90 ? -14.203 0.451 22.961 1.00 85.31 90 THR A CA 1
ATOM 717 C C . THR A 1 90 ? -13.079 0.852 23.912 1.00 85.31 90 THR A C 1
ATOM 719 O O . THR A 1 90 ? -12.770 2.048 23.994 1.00 85.31 90 THR A O 1
ATOM 722 N N . PRO A 1 91 ? -12.436 -0.107 24.603 1.00 83.56 91 PRO A N 1
ATOM 723 C CA . PRO A 1 91 ? -11.241 0.171 25.382 1.00 83.56 91 PRO A CA 1
ATOM 724 C C . PRO A 1 91 ? -10.208 0.899 24.535 1.00 83.56 91 PRO A C 1
ATOM 726 O O . PRO A 1 91 ? -9.980 0.566 23.371 1.00 83.56 91 PRO A O 1
ATOM 729 N N . LEU A 1 92 ? -9.565 1.897 25.123 1.00 78.56 92 LEU A N 1
ATOM 730 C CA . LEU A 1 92 ? -8.630 2.757 24.414 1.00 78.56 92 LEU A CA 1
ATOM 731 C C . LEU A 1 92 ? -7.455 1.989 23.790 1.00 78.56 92 LEU A C 1
ATOM 733 O O . LEU A 1 92 ? -6.973 2.369 22.727 1.00 78.56 92 LEU A O 1
ATOM 737 N N . SER A 1 93 ? -7.043 0.880 24.409 1.00 78.88 93 SER A N 1
ATOM 738 C CA . SER A 1 93 ? -6.037 -0.059 23.891 1.00 78.88 93 SER A CA 1
ATOM 739 C C . SER A 1 93 ? -6.446 -0.755 22.585 1.00 78.88 93 SER A C 1
ATOM 741 O O . SER A 1 93 ? -5.590 -1.274 21.872 1.00 78.88 93 SER A O 1
ATOM 743 N N . HIS A 1 94 ? -7.741 -0.780 22.259 1.00 84.38 94 HIS A N 1
ATOM 744 C CA . HIS A 1 94 ? -8.305 -1.433 21.072 1.00 84.38 94 HIS A CA 1
ATOM 745 C C . HIS A 1 94 ? -8.728 -0.432 19.977 1.00 84.38 94 HIS A C 1
ATOM 747 O O . HIS A 1 94 ? -9.263 -0.831 18.932 1.00 84.38 94 HIS A O 1
ATOM 753 N N . LEU A 1 95 ? -8.508 0.867 20.200 1.00 87.31 95 LEU A N 1
ATOM 754 C CA . LEU A 1 95 ? -8.726 1.923 19.214 1.00 87.31 95 LEU A CA 1
ATOM 755 C C . LEU A 1 95 ? -7.429 2.247 18.470 1.00 87.31 95 LEU A C 1
ATOM 757 O O . LEU A 1 95 ? -6.340 2.180 19.032 1.00 87.31 95 LEU A O 1
ATOM 761 N N . HIS A 1 96 ? -7.570 2.619 17.201 1.00 88.44 96 HIS A N 1
ATOM 762 C CA . HIS A 1 96 ? -6.463 2.955 16.313 1.00 88.44 96 HIS A CA 1
ATOM 763 C C . HIS A 1 96 ? -6.596 4.413 15.875 1.00 88.44 96 HIS A C 1
ATOM 765 O O . HIS A 1 96 ? -7.658 4.824 15.394 1.00 88.44 96 HIS A O 1
ATOM 771 N N . ASP A 1 97 ? -5.511 5.168 16.025 1.00 86.62 97 ASP A N 1
ATOM 772 C CA . ASP A 1 97 ? -5.456 6.587 15.684 1.00 86.62 97 ASP A CA 1
ATOM 773 C C . ASP A 1 97 ? -5.198 6.763 14.180 1.00 86.62 97 ASP A C 1
ATOM 775 O O . ASP A 1 97 ? -4.173 6.323 13.648 1.00 86.62 97 ASP A O 1
ATOM 779 N N . LEU A 1 98 ? -6.109 7.440 13.479 1.00 87.56 98 LEU A N 1
ATOM 780 C CA . LEU A 1 98 ? -5.872 7.881 12.106 1.00 87.56 98 LEU A CA 1
ATOM 781 C C . LEU A 1 98 ? -5.244 9.286 12.093 1.00 87.56 98 LEU A C 1
ATOM 783 O O . LEU A 1 98 ? -5.584 10.115 12.937 1.00 87.56 98 LEU A O 1
ATOM 787 N N . PRO A 1 99 ? -4.394 9.628 11.102 1.00 85.19 99 PRO A N 1
ATOM 788 C CA . PRO A 1 99 ? -3.763 10.952 11.023 1.00 85.19 99 PRO A CA 1
ATOM 789 C C . PRO A 1 99 ? -4.732 12.141 10.947 1.00 85.19 99 PRO A C 1
ATOM 791 O O . PRO A 1 99 ? -4.358 13.250 11.313 1.00 85.19 99 PRO A O 1
ATOM 794 N N . CYS A 1 100 ? -5.971 11.932 10.494 1.00 83.50 100 CYS A N 1
ATOM 795 C CA . CYS A 1 100 ? -7.012 12.964 10.500 1.00 83.50 100 CYS A CA 1
ATOM 796 C C . CYS A 1 100 ? -7.611 13.230 11.897 1.00 83.50 100 CYS A C 1
ATOM 798 O O . CYS A 1 100 ? -8.404 14.154 12.048 1.00 83.50 100 CYS A O 1
ATOM 800 N N . GLY A 1 101 ? -7.243 12.439 12.911 1.00 84.12 101 GLY A N 1
ATOM 801 C CA . GLY A 1 101 ? -7.749 12.526 14.282 1.00 84.12 101 GLY A CA 1
ATOM 802 C C . GLY A 1 101 ? -8.906 11.577 14.609 1.00 84.12 101 GLY A C 1
ATOM 803 O O . GLY A 1 101 ? -9.356 11.571 15.753 1.00 84.12 101 GLY A O 1
ATOM 804 N N . ASP A 1 102 ? -9.377 10.780 13.646 1.00 86.69 102 ASP A N 1
ATOM 805 C CA . ASP A 1 102 ? -10.411 9.766 13.883 1.00 86.69 102 ASP A CA 1
ATOM 806 C C . ASP A 1 102 ? -9.854 8.599 14.708 1.00 86.69 102 ASP A C 1
ATOM 808 O O . ASP A 1 102 ? -8.748 8.117 14.450 1.00 86.69 102 ASP A O 1
ATOM 812 N N . LEU A 1 103 ? -10.669 8.092 15.635 1.00 88.44 103 LEU A N 1
ATOM 813 C CA . LEU A 1 103 ? -10.402 6.877 16.402 1.00 88.44 103 LEU A CA 1
ATOM 814 C C . LEU A 1 103 ? -11.242 5.734 15.849 1.00 88.44 103 LEU A C 1
ATOM 816 O O . LEU A 1 103 ? -12.472 5.809 15.840 1.00 88.44 103 LEU A O 1
ATOM 820 N N . VAL A 1 104 ? -10.609 4.652 15.404 1.00 91.44 104 VAL A N 1
ATOM 821 C CA . VAL A 1 104 ? -11.337 3.514 14.828 1.00 91.44 104 VAL A CA 1
ATOM 822 C C . VAL A 1 104 ? -11.096 2.229 15.606 1.00 91.44 104 VAL A C 1
ATOM 824 O O . VAL A 1 104 ? -9.962 1.838 15.873 1.00 91.44 104 VAL A O 1
ATOM 827 N N . CYS A 1 105 ? -12.179 1.533 15.956 1.00 91.56 105 CYS A N 1
ATOM 828 C CA . CYS A 1 105 ? -12.079 0.166 16.455 1.00 91.56 105 CYS A CA 1
ATOM 829 C C . CYS A 1 105 ? -11.604 -0.764 15.333 1.00 91.56 105 CYS A C 1
ATOM 831 O O . CYS A 1 105 ? -11.749 -0.457 14.143 1.00 91.56 105 CYS A O 1
ATOM 833 N N . LEU A 1 106 ? -11.094 -1.939 15.696 1.00 90.94 106 LEU A N 1
ATOM 834 C CA . LEU A 1 106 ? -10.589 -2.899 14.717 1.00 90.94 106 LEU A CA 1
ATOM 835 C C . LEU A 1 106 ? -11.628 -3.299 13.658 1.00 90.94 106 LEU A C 1
ATOM 837 O O . LEU A 1 106 ? -11.291 -3.444 12.484 1.00 90.94 106 LEU A O 1
ATOM 841 N N . VAL A 1 107 ? -12.898 -3.451 14.044 1.00 92.94 107 VAL A N 1
ATOM 842 C CA . VAL A 1 107 ? -13.980 -3.774 13.097 1.00 92.94 107 VAL A CA 1
ATOM 843 C C . VAL A 1 107 ? -14.096 -2.682 12.031 1.00 92.94 107 VAL A C 1
ATOM 845 O O . VAL A 1 107 ? -14.182 -2.972 10.837 1.00 92.94 107 VAL A O 1
ATOM 848 N N . CYS A 1 108 ? -14.040 -1.413 12.440 1.00 94.62 108 CYS A N 1
ATOM 849 C CA . CYS A 1 108 ? -14.079 -0.286 11.515 1.00 94.62 108 CYS A CA 1
ATOM 850 C C . CYS A 1 108 ? -12.791 -0.154 10.697 1.00 94.62 108 CYS A C 1
ATOM 852 O O . CYS A 1 108 ? -12.878 0.169 9.514 1.00 94.62 108 CYS A O 1
ATOM 854 N N . LEU A 1 109 ? -11.626 -0.466 11.272 1.00 93.44 109 LEU A N 1
ATOM 855 C CA . LEU A 1 109 ? -10.359 -0.537 10.541 1.00 93.44 109 LEU A CA 1
ATOM 856 C C . LEU A 1 109 ? -10.420 -1.588 9.424 1.00 93.44 109 LEU A C 1
ATOM 858 O O . LEU A 1 109 ? -10.113 -1.284 8.274 1.00 93.44 109 LEU A O 1
ATOM 862 N N . ARG A 1 110 ? -10.916 -2.795 9.716 1.00 92.69 110 ARG A N 1
ATOM 863 C CA . ARG A 1 110 ? -11.127 -3.844 8.703 1.00 92.69 110 ARG A CA 1
ATOM 864 C C . ARG A 1 110 ? -12.106 -3.401 7.617 1.00 92.69 110 ARG A C 1
ATOM 866 O O . ARG A 1 110 ? -11.855 -3.643 6.442 1.00 92.69 110 ARG A O 1
ATOM 873 N N . ARG A 1 111 ? -13.177 -2.678 7.971 1.00 94.38 111 ARG A N 1
ATOM 874 C CA . ARG A 1 111 ? -14.101 -2.073 6.989 1.00 94.38 111 ARG A CA 1
ATOM 875 C C . ARG A 1 111 ? -13.453 -0.971 6.145 1.00 94.38 111 ARG A C 1
ATOM 877 O O . ARG A 1 111 ? -13.878 -0.755 5.013 1.00 94.38 111 ARG A O 1
ATOM 884 N N . LEU A 1 112 ? -12.480 -0.230 6.674 1.00 93.94 112 LEU A N 1
ATOM 885 C CA . LEU A 1 112 ? -11.696 0.726 5.883 1.00 93.94 112 LEU A CA 1
ATOM 886 C C . LEU A 1 112 ? -10.800 -0.015 4.889 1.00 93.94 112 LEU A C 1
ATOM 888 O O . LEU A 1 112 ? -10.788 0.332 3.716 1.00 93.94 112 LEU A O 1
ATOM 892 N N . ILE A 1 113 ? -10.139 -1.086 5.322 1.00 92.56 113 ILE A N 1
ATOM 893 C CA . ILE A 1 113 ? -9.294 -1.920 4.457 1.00 92.56 113 ILE A CA 1
ATOM 894 C C . ILE A 1 113 ? -10.124 -2.610 3.363 1.00 92.56 113 ILE A C 1
ATOM 896 O O . ILE A 1 113 ? -9.759 -2.556 2.195 1.00 92.56 113 ILE A O 1
ATOM 900 N N . ALA A 1 114 ? -11.298 -3.155 3.693 1.00 90.69 114 ALA A N 1
ATOM 901 C CA . ALA A 1 114 ? -12.245 -3.684 2.705 1.00 90.69 114 ALA A CA 1
ATOM 902 C C . ALA A 1 114 ? -12.620 -2.636 1.638 1.00 90.69 114 ALA A C 1
ATOM 904 O O . ALA A 1 114 ? -12.680 -2.939 0.447 1.00 90.69 114 ALA A O 1
ATOM 905 N N . ARG A 1 115 ? -12.812 -1.377 2.055 1.00 92.50 115 ARG A N 1
ATOM 906 C CA . ARG A 1 115 ? -13.056 -0.261 1.133 1.00 92.50 115 ARG A CA 1
ATOM 907 C C . ARG A 1 115 ? -11.852 0.053 0.251 1.00 92.50 115 ARG A C 1
ATOM 909 O O . ARG A 1 115 ? -12.075 0.430 -0.891 1.00 92.50 115 ARG A O 1
ATOM 916 N N . VAL A 1 116 ? -10.615 -0.111 0.723 1.00 92.06 116 VAL A N 1
ATOM 917 C CA . VAL A 1 116 ? -9.411 0.035 -0.118 1.00 92.06 116 VAL A CA 1
ATOM 918 C C . VAL A 1 116 ? -9.459 -0.960 -1.279 1.00 92.06 116 VAL A C 1
ATOM 920 O O . VAL A 1 116 ? -9.347 -0.550 -2.432 1.00 92.06 116 VAL A O 1
ATOM 923 N N . TYR A 1 117 ? -9.727 -2.243 -1.006 1.00 87.75 117 TYR A N 1
ATOM 924 C CA . TYR A 1 117 ? -9.867 -3.253 -2.066 1.00 87.75 117 TYR A CA 1
ATOM 925 C C . TYR A 1 117 ? -10.962 -2.888 -3.072 1.00 87.75 117 TYR A C 1
ATOM 927 O O . TYR A 1 117 ? -10.725 -2.913 -4.279 1.00 87.75 117 TYR A O 1
ATOM 935 N N . ALA A 1 118 ? -12.142 -2.501 -2.580 1.00 87.62 118 ALA A N 1
ATOM 936 C CA . ALA A 1 118 ? -13.256 -2.106 -3.437 1.00 87.62 118 ALA A CA 1
ATOM 937 C C . ALA A 1 118 ? -12.914 -0.882 -4.305 1.00 87.62 118 ALA A C 1
ATOM 939 O O . ALA A 1 118 ? -13.199 -0.880 -5.501 1.00 87.62 118 ALA A O 1
ATOM 940 N N . ASN A 1 119 ? -12.259 0.133 -3.733 1.00 90.81 119 ASN A N 1
ATOM 941 C CA . ASN A 1 119 ? -11.856 1.334 -4.462 1.00 90.81 119 ASN A CA 1
ATOM 942 C C . ASN A 1 119 ? -10.811 1.029 -5.537 1.00 90.81 119 ASN A C 1
ATOM 944 O O . ASN A 1 119 ? -10.939 1.531 -6.649 1.00 90.81 119 ASN A O 1
ATOM 948 N N . ILE A 1 120 ? -9.821 0.178 -5.254 1.00 88.00 120 ILE A N 1
ATOM 949 C CA . ILE A 1 120 ? -8.840 -0.242 -6.264 1.00 88.00 120 ILE A CA 1
ATOM 950 C C . ILE A 1 120 ? -9.536 -0.979 -7.411 1.00 88.00 120 ILE A C 1
ATOM 952 O O . ILE A 1 120 ? -9.306 -0.649 -8.573 1.00 88.00 120 ILE A O 1
ATOM 956 N N . ALA A 1 121 ? -10.431 -1.920 -7.098 1.00 83.44 121 ALA A N 1
ATOM 957 C CA . ALA A 1 121 ? -11.173 -2.672 -8.106 1.00 83.44 121 ALA A CA 1
ATOM 958 C C . ALA A 1 121 ? -12.067 -1.771 -8.976 1.00 83.44 121 ALA A C 1
ATOM 960 O O . ALA A 1 121 ? -12.155 -1.974 -10.185 1.00 83.44 121 ALA A O 1
ATOM 961 N N . GLN A 1 122 ? -12.704 -0.757 -8.388 1.00 87.00 122 GLN A N 1
ATOM 962 C CA . GLN A 1 122 ? -13.566 0.186 -9.109 1.00 87.00 122 GLN A CA 1
ATOM 963 C C . GLN A 1 122 ? -12.767 1.204 -9.934 1.00 87.00 122 GLN A C 1
ATOM 965 O O . GLN A 1 122 ? -13.149 1.527 -11.057 1.00 87.00 122 GLN A O 1
ATOM 970 N N . ASN A 1 123 ? -11.637 1.684 -9.409 1.00 89.38 123 ASN A N 1
ATOM 971 C CA . ASN A 1 123 ? -10.875 2.790 -9.989 1.00 89.38 123 ASN A CA 1
ATOM 972 C C . ASN A 1 123 ? -9.610 2.352 -10.741 1.00 89.38 123 ASN A C 1
ATOM 974 O O . ASN A 1 123 ? -8.803 3.206 -11.102 1.00 89.38 123 ASN A O 1
ATOM 978 N N . TRP A 1 124 ? -9.409 1.057 -11.008 1.00 84.31 124 TRP A N 1
ATOM 979 C CA . TRP A 1 124 ? -8.141 0.533 -11.540 1.00 84.31 124 TRP A CA 1
ATOM 980 C C . TRP A 1 124 ? -7.643 1.254 -12.806 1.00 84.31 124 TRP A C 1
ATOM 982 O O . TRP A 1 124 ? -6.448 1.513 -12.928 1.00 84.31 124 TRP A O 1
ATOM 992 N N . ARG A 1 125 ? -8.543 1.640 -13.728 1.00 84.31 125 ARG A N 1
ATOM 993 C CA . ARG A 1 125 ? -8.182 2.395 -14.946 1.00 84.31 125 ARG A CA 1
ATOM 994 C C . ARG A 1 125 ? -7.673 3.794 -14.622 1.00 84.31 125 ARG A C 1
ATOM 996 O O . ARG A 1 125 ? -6.656 4.210 -15.167 1.00 84.31 125 ARG A O 1
ATOM 1003 N N . ALA A 1 126 ? -8.371 4.499 -13.732 1.00 90.50 126 ALA A N 1
ATOM 1004 C CA . ALA A 1 126 ? -7.992 5.838 -13.300 1.00 90.50 126 ALA A CA 1
ATOM 1005 C C . ALA A 1 126 ? -6.672 5.800 -12.523 1.00 90.50 126 ALA A C 1
ATOM 1007 O O . ALA A 1 126 ? -5.769 6.568 -12.828 1.00 90.50 126 ALA A O 1
ATOM 1008 N N . ILE A 1 127 ? -6.520 4.841 -11.604 1.00 88.38 127 ILE A N 1
ATOM 1009 C CA . ILE A 1 127 ? -5.271 4.598 -10.875 1.00 88.38 127 ILE A CA 1
ATOM 1010 C C . ILE A 1 127 ? -4.118 4.390 -11.855 1.00 88.38 127 ILE A C 1
ATOM 1012 O O . ILE A 1 127 ? -3.075 5.027 -11.738 1.00 88.38 127 ILE A O 1
ATOM 1016 N N . ARG A 1 128 ? -4.307 3.521 -12.848 1.00 83.75 128 ARG A N 1
ATOM 1017 C CA . ARG A 1 128 ? -3.290 3.243 -13.857 1.00 83.75 128 ARG A CA 1
ATOM 1018 C C . ARG A 1 128 ? -2.922 4.485 -14.668 1.00 83.75 128 ARG A C 1
ATOM 1020 O O . ARG A 1 128 ? -1.742 4.752 -14.863 1.00 83.75 128 ARG A O 1
ATOM 1027 N N . HIS A 1 129 ? -3.917 5.241 -15.122 1.00 88.62 129 HIS A N 1
ATOM 1028 C CA . HIS A 1 129 ? -3.689 6.480 -15.856 1.00 88.62 129 HIS A CA 1
ATOM 1029 C C . HIS A 1 129 ? -2.892 7.489 -15.018 1.00 88.62 129 HIS A C 1
ATOM 1031 O O . HIS A 1 129 ? -1.843 7.944 -15.462 1.00 88.62 129 HIS A O 1
ATOM 1037 N N . THR A 1 130 ? -3.317 7.744 -13.777 1.00 91.38 130 THR A N 1
ATOM 1038 C CA . THR A 1 130 ? -2.620 8.642 -12.842 1.00 91.38 130 THR A CA 1
ATOM 1039 C C . THR A 1 130 ? -1.177 8.207 -12.601 1.00 91.38 130 THR A C 1
ATOM 1041 O O . THR A 1 130 ? -0.279 9.038 -12.559 1.00 91.38 130 THR A O 1
ATOM 1044 N N . ARG A 1 131 ? -0.918 6.903 -12.498 1.00 86.69 131 ARG A N 1
ATOM 1045 C CA . ARG A 1 131 ? 0.446 6.386 -12.326 1.00 86.69 131 ARG A CA 1
ATOM 1046 C C . ARG A 1 131 ? 1.323 6.572 -13.551 1.00 86.69 131 ARG A C 1
ATOM 1048 O O . ARG A 1 131 ? 2.490 6.900 -13.395 1.00 86.69 131 ARG A O 1
ATOM 1055 N N . ASN A 1 132 ? 0.774 6.378 -14.748 1.00 86.88 132 ASN A N 1
ATOM 1056 C CA . ASN A 1 132 ? 1.510 6.649 -15.979 1.00 86.88 132 ASN A CA 1
ATOM 1057 C C . ASN A 1 132 ? 1.885 8.135 -16.081 1.00 86.88 132 ASN A C 1
ATOM 1059 O O . ASN A 1 132 ? 2.967 8.443 -16.560 1.00 86.88 132 ASN A O 1
ATOM 1063 N N . GLN A 1 133 ? 1.022 9.041 -15.606 1.00 91.00 133 GLN A N 1
ATOM 1064 C CA . GLN A 1 133 ? 1.334 10.472 -15.541 1.00 91.00 133 GLN A CA 1
ATOM 1065 C C . GLN A 1 133 ? 2.457 10.762 -14.536 1.00 91.00 133 GLN A C 1
ATOM 1067 O O . GLN A 1 133 ? 3.396 11.471 -14.878 1.00 91.00 133 GLN A O 1
ATOM 1072 N N . ILE A 1 134 ? 2.407 10.170 -13.333 1.00 88.56 134 ILE A N 1
ATOM 1073 C CA . ILE A 1 134 ? 3.486 10.302 -12.334 1.00 88.56 134 ILE A CA 1
ATOM 1074 C C . ILE A 1 134 ? 4.821 9.832 -12.923 1.00 88.56 134 ILE A C 1
ATOM 1076 O O . ILE A 1 134 ? 5.792 10.573 -12.901 1.00 88.56 134 ILE A O 1
ATOM 1080 N N . ASP A 1 135 ? 4.853 8.645 -13.525 1.00 85.88 135 ASP A N 1
ATOM 1081 C CA . ASP A 1 135 ? 6.066 8.055 -14.106 1.00 85.88 135 ASP A CA 1
ATOM 1082 C C . ASP A 1 135 ? 6.599 8.842 -15.327 1.00 85.88 135 ASP A C 1
ATOM 1084 O O . ASP A 1 135 ? 7.796 8.826 -15.615 1.00 85.88 135 ASP A O 1
ATOM 1088 N N . GLN A 1 136 ? 5.736 9.563 -16.051 1.00 88.50 136 GLN A N 1
ATOM 1089 C CA . GLN A 1 136 ? 6.160 10.509 -17.089 1.00 88.50 136 GLN A CA 1
ATOM 1090 C C . GLN A 1 136 ? 6.802 11.764 -16.489 1.00 88.50 136 GLN A C 1
ATOM 1092 O O . GLN A 1 136 ? 7.844 12.198 -16.975 1.00 88.50 136 GLN A O 1
ATOM 1097 N N . LEU A 1 137 ? 6.209 12.335 -15.437 1.00 88.06 137 LEU A N 1
ATOM 1098 C CA . LEU A 1 137 ? 6.744 13.527 -14.776 1.00 88.06 137 LEU A CA 1
ATOM 1099 C C . LEU A 1 137 ? 8.048 13.232 -14.023 1.00 88.06 137 LEU A C 1
ATOM 1101 O O . LEU A 1 137 ? 8.975 14.029 -14.095 1.00 88.06 137 LEU A O 1
ATOM 1105 N N . GLU A 1 138 ? 8.161 12.077 -13.364 1.00 86.00 138 GLU A N 1
ATOM 1106 C CA . GLU A 1 138 ? 9.402 11.637 -12.708 1.00 86.00 138 GLU A CA 1
ATOM 1107 C C . GLU A 1 138 ? 10.554 11.495 -13.711 1.00 86.00 138 GLU A C 1
ATOM 1109 O O . GLU A 1 138 ? 11.679 11.895 -13.417 1.00 86.00 138 GLU A O 1
ATOM 1114 N N . ARG A 1 139 ? 10.277 10.995 -14.923 1.00 85.44 139 ARG A N 1
ATOM 1115 C CA . ARG A 1 139 ? 11.273 10.955 -16.004 1.00 85.44 139 ARG A CA 1
ATOM 1116 C C . ARG A 1 139 ? 11.682 12.350 -16.467 1.00 85.44 139 ARG A C 1
ATOM 1118 O O . ARG A 1 139 ? 12.868 12.606 -16.607 1.00 85.44 139 ARG A O 1
ATOM 1125 N N . GLN A 1 140 ? 10.726 13.266 -16.621 1.00 86.25 140 GLN A N 1
ATOM 1126 C CA . GLN A 1 140 ? 11.031 14.657 -16.972 1.00 86.25 140 GLN A CA 1
ATOM 1127 C C . GLN A 1 140 ? 11.857 15.373 -15.897 1.00 86.25 140 GLN A C 1
ATOM 1129 O O . GLN A 1 140 ? 12.736 16.159 -16.242 1.00 86.25 140 GLN A O 1
ATOM 1134 N N . LEU A 1 141 ? 11.580 15.116 -14.615 1.00 83.81 141 LEU A N 1
ATOM 1135 C CA . LEU A 1 141 ? 12.376 15.629 -13.498 1.00 83.81 141 LEU A CA 1
ATOM 1136 C C . LEU A 1 141 ? 13.812 15.098 -13.573 1.00 83.81 141 LEU A C 1
ATOM 1138 O O . LEU A 1 141 ? 14.752 15.884 -13.534 1.00 83.81 141 LEU A O 1
ATOM 1142 N N . HIS A 1 142 ? 13.982 13.790 -13.784 1.00 80.62 142 HIS A N 1
ATOM 1143 C CA . HIS A 1 142 ? 15.304 13.176 -13.897 1.00 80.62 142 HIS A CA 1
ATOM 1144 C C . HIS A 1 142 ? 16.108 13.692 -15.103 1.00 80.62 142 HIS A C 1
ATOM 1146 O O . HIS A 1 142 ? 17.287 14.020 -14.975 1.00 80.62 142 HIS A O 1
ATOM 1152 N N . ASP A 1 143 ? 15.467 13.827 -16.266 1.00 81.25 143 ASP A N 1
ATOM 1153 C CA . ASP A 1 143 ? 16.099 14.374 -17.469 1.00 81.25 143 ASP A CA 1
ATOM 1154 C C . ASP A 1 143 ? 16.496 15.849 -17.274 1.00 81.25 143 ASP A C 1
ATOM 1156 O O . ASP A 1 143 ? 17.528 16.283 -17.782 1.00 81.25 143 ASP A O 1
ATOM 1160 N N . ALA A 1 144 ? 15.715 16.624 -16.511 1.00 75.69 144 ALA A N 1
ATOM 1161 C CA . ALA A 1 144 ? 16.035 18.014 -16.180 1.00 75.69 144 ALA A CA 1
ATOM 1162 C C . ALA A 1 144 ? 17.215 18.145 -15.199 1.00 75.69 144 ALA A C 1
ATOM 1164 O O . ALA A 1 144 ? 17.950 19.129 -15.270 1.00 75.69 144 ALA A O 1
ATOM 1165 N N . GLU A 1 145 ? 17.415 17.168 -14.310 1.00 73.25 145 GLU A N 1
ATOM 1166 C CA . GLU A 1 145 ? 18.574 17.102 -13.409 1.00 73.25 145 GLU A CA 1
ATOM 1167 C C . GLU A 1 145 ? 19.865 16.714 -14.150 1.00 73.25 145 GLU A C 1
ATOM 1169 O O . GLU A 1 145 ? 20.933 17.250 -13.850 1.00 73.25 145 GLU A O 1
ATOM 1174 N N . ILE A 1 146 ? 19.778 15.805 -15.130 1.00 70.00 146 ILE A N 1
ATOM 1175 C CA . ILE A 1 146 ? 20.928 15.350 -15.934 1.00 70.00 146 ILE A CA 1
ATOM 1176 C C . ILE A 1 146 ? 21.262 16.344 -17.058 1.00 70.00 146 ILE A C 1
ATOM 1178 O O . ILE A 1 146 ? 22.431 16.530 -17.390 1.00 70.00 146 ILE A O 1
ATOM 1182 N N . GLY A 1 147 ? 20.254 17.009 -17.626 1.00 55.97 147 GLY A N 1
ATOM 1183 C CA . GLY A 1 147 ? 20.370 17.960 -18.735 1.00 55.97 147 GLY A CA 1
ATOM 1184 C C . GLY A 1 147 ? 20.862 19.362 -18.358 1.00 55.97 147 GLY A C 1
ATOM 1185 O O . GLY A 1 147 ? 20.669 20.295 -19.134 1.00 55.97 147 GLY A O 1
ATOM 1186 N N . GLY A 1 148 ? 21.476 19.549 -17.186 1.00 49.62 148 GLY A N 1
ATOM 1187 C CA . GLY A 1 148 ? 22.230 20.768 -16.898 1.00 49.62 148 GLY A CA 1
ATOM 1188 C C . GLY A 1 148 ? 23.472 20.824 -17.790 1.00 49.62 148 GLY A C 1
ATOM 1189 O O . GLY A 1 148 ? 24.450 20.143 -17.498 1.00 49.62 148 GLY A O 1
ATOM 1190 N N . ASP A 1 149 ? 23.406 21.598 -18.879 1.00 41.59 149 ASP A N 1
ATOM 1191 C CA . ASP A 1 149 ? 24.418 21.685 -19.942 1.00 41.59 149 ASP A CA 1
ATOM 1192 C C . ASP A 1 149 ? 25.876 21.625 -19.428 1.00 41.59 149 ASP A C 1
ATOM 1194 O O . ASP A 1 149 ? 26.292 22.491 -18.644 1.00 41.59 149 ASP A O 1
ATOM 1198 N N . PRO A 1 150 ? 26.714 20.684 -19.911 1.00 43.47 150 PRO A N 1
ATOM 1199 C CA . PRO A 1 150 ? 28.146 20.913 -19.935 1.00 43.47 150 PRO A CA 1
ATOM 1200 C C . PRO A 1 150 ? 28.389 22.040 -20.939 1.00 43.47 150 PRO A C 1
ATOM 1202 O O . PRO A 1 150 ? 28.294 21.843 -22.145 1.00 43.47 150 PRO A O 1
ATOM 1205 N N . GLU A 1 151 ? 28.666 23.241 -20.438 1.00 42.78 151 GLU A N 1
ATOM 1206 C CA . GLU A 1 151 ? 29.117 24.367 -21.253 1.00 42.78 151 GLU A CA 1
ATOM 1207 C C . GLU A 1 151 ? 30.367 23.914 -22.040 1.00 42.78 151 GLU A C 1
ATOM 1209 O O . GLU A 1 151 ? 31.469 23.823 -21.491 1.00 42.78 151 GLU A O 1
ATOM 1214 N N . GLU A 1 152 ? 30.189 23.556 -23.317 1.00 42.97 152 GLU A N 1
ATOM 1215 C CA . GLU A 1 152 ? 31.274 23.284 -24.257 1.00 42.97 152 GLU A CA 1
ATOM 1216 C C . GLU A 1 152 ? 32.085 24.572 -24.431 1.00 42.97 152 GLU A C 1
ATOM 1218 O O . GLU A 1 152 ? 31.809 25.414 -25.284 1.00 42.97 152 GLU A O 1
ATOM 1223 N N . THR A 1 153 ? 33.115 24.763 -23.609 1.00 39.66 153 THR A N 1
ATOM 1224 C CA . THR A 1 153 ? 34.172 25.722 -23.935 1.00 39.66 153 THR A CA 1
ATOM 1225 C C . THR A 1 153 ? 34.993 25.174 -25.105 1.00 39.66 153 THR A C 1
ATOM 1227 O O . THR A 1 153 ? 35.594 24.106 -24.948 1.00 39.66 153 THR A O 1
ATOM 1230 N N . PRO A 1 154 ? 35.117 25.896 -26.237 1.00 41.03 154 PRO A N 1
ATOM 1231 C CA . PRO A 1 154 ? 36.064 25.537 -27.278 1.00 41.03 154 PRO A CA 1
ATOM 1232 C C . PRO A 1 154 ? 37.475 25.606 -26.698 1.00 41.03 154 PRO A C 1
ATOM 1234 O O . PRO A 1 154 ? 37.877 26.597 -26.080 1.00 41.03 154 PRO A O 1
ATOM 1237 N N . SER A 1 155 ? 38.231 24.535 -26.899 1.00 43.88 155 SER A N 1
ATOM 1238 C CA . SER A 1 155 ? 39.642 24.442 -26.566 1.00 43.88 155 SER A CA 1
ATOM 1239 C C . SER A 1 155 ? 40.432 25.565 -27.243 1.00 43.88 155 SER A C 1
ATOM 1241 O O . SER A 1 155 ? 40.665 25.524 -28.447 1.00 43.88 155 SER A O 1
ATOM 1243 N N . ASN A 1 156 ? 40.908 26.532 -26.461 1.00 40.28 156 ASN A N 1
ATOM 1244 C CA . ASN A 1 156 ? 42.115 27.276 -26.793 1.00 40.28 156 ASN A CA 1
ATOM 1245 C C . ASN A 1 156 ? 42.971 27.429 -25.535 1.00 40.28 156 ASN A C 1
ATOM 1247 O O . ASN A 1 156 ? 42.514 27.855 -24.474 1.00 40.28 156 ASN A O 1
ATOM 1251 N N . GLY A 1 157 ? 44.211 26.961 -25.649 1.00 44.53 157 GLY A N 1
ATOM 1252 C CA . GLY A 1 157 ? 45.087 26.658 -24.531 1.00 44.53 157 GLY A CA 1
ATOM 1253 C C . GLY A 1 157 ? 45.455 27.859 -23.663 1.00 44.53 157 GLY A C 1
ATOM 1254 O O . GLY A 1 157 ? 45.950 28.872 -24.143 1.00 44.53 157 GLY A O 1
ATOM 1255 N N . ARG A 1 158 ? 45.297 27.687 -22.349 1.00 40.75 158 ARG A N 1
ATOM 1256 C CA . ARG A 1 158 ? 46.302 27.982 -21.310 1.00 40.75 158 ARG A CA 1
ATOM 1257 C C . ARG A 1 158 ? 45.704 27.650 -19.949 1.00 40.75 158 ARG A C 1
ATOM 1259 O O . ARG A 1 158 ? 44.667 28.183 -19.564 1.00 40.75 158 ARG A O 1
ATOM 1266 N N . ALA A 1 159 ? 46.385 26.780 -19.212 1.00 44.00 159 ALA A N 1
ATOM 1267 C CA . ALA A 1 159 ? 46.022 26.391 -17.860 1.00 44.00 159 ALA A CA 1
ATOM 1268 C C . ALA A 1 159 ? 45.957 27.619 -16.931 1.00 44.00 159 ALA A C 1
ATOM 1270 O O . ALA A 1 159 ? 46.977 28.201 -16.565 1.00 44.00 159 ALA A O 1
ATOM 1271 N N . LYS A 1 160 ? 44.744 28.001 -16.523 1.00 40.00 160 LYS A N 1
ATOM 1272 C CA . LYS A 1 160 ? 44.494 28.928 -15.416 1.00 40.00 160 LYS A CA 1
ATOM 1273 C C . LYS A 1 160 ? 43.514 28.245 -14.468 1.00 40.00 160 LYS A C 1
ATOM 1275 O O . LYS A 1 160 ? 42.424 27.869 -14.884 1.00 40.00 160 LYS A O 1
ATOM 1280 N N . LYS A 1 161 ? 43.923 28.070 -13.206 1.00 44.56 161 LYS A N 1
ATOM 1281 C CA . LYS A 1 161 ? 43.101 27.556 -12.097 1.00 44.56 161 LYS A CA 1
ATOM 1282 C C . LYS A 1 161 ? 41.752 28.293 -12.060 1.00 44.56 161 LYS A C 1
ATOM 1284 O O . LYS A 1 161 ? 41.675 29.397 -11.522 1.00 44.56 161 LYS A O 1
ATOM 1289 N N . ARG A 1 162 ? 40.694 27.701 -12.626 1.00 36.09 162 ARG A N 1
ATOM 1290 C CA . ARG A 1 162 ? 39.311 28.147 -12.415 1.00 36.09 162 ARG A CA 1
ATOM 1291 C C . ARG A 1 162 ? 38.833 27.517 -11.111 1.00 36.09 162 ARG A C 1
ATOM 1293 O O . ARG A 1 162 ? 38.821 26.298 -10.971 1.00 36.09 162 ARG A O 1
ATOM 1300 N N . ARG A 1 163 ? 38.476 28.362 -10.139 1.00 36.22 163 ARG A N 1
ATOM 1301 C CA . ARG A 1 163 ? 37.602 27.964 -9.030 1.00 36.22 163 ARG A CA 1
ATOM 1302 C C . ARG A 1 163 ? 36.359 27.319 -9.650 1.00 36.22 163 ARG A C 1
ATOM 1304 O O . ARG A 1 163 ? 35.763 27.926 -10.536 1.00 36.22 163 ARG A O 1
ATOM 1311 N N . LEU A 1 164 ? 36.002 26.121 -9.195 1.00 35.09 164 LEU A N 1
ATOM 1312 C CA . LEU A 1 164 ? 34.723 25.471 -9.478 1.00 35.09 164 LEU A CA 1
ATOM 1313 C C . LEU A 1 164 ? 33.593 26.380 -8.973 1.00 35.09 164 LEU A C 1
ATOM 1315 O O . LEU A 1 164 ? 33.220 26.334 -7.803 1.00 35.09 164 LEU A O 1
ATOM 1319 N N . SER A 1 165 ? 33.097 27.265 -9.834 1.00 35.41 165 SER A N 1
ATOM 1320 C CA . SER A 1 165 ? 31.791 27.883 -9.647 1.00 35.41 165 SER A CA 1
ATOM 1321 C C . SER A 1 165 ? 30.762 26.917 -10.209 1.00 35.41 165 SER A C 1
ATOM 1323 O O . SER A 1 165 ? 30.788 26.624 -11.403 1.00 35.41 165 SER A O 1
ATOM 1325 N N . TRP A 1 166 ? 29.887 26.426 -9.340 1.00 33.06 166 TRP A N 1
ATOM 1326 C CA . TRP A 1 166 ? 28.699 25.674 -9.725 1.00 33.06 166 TRP A CA 1
ATOM 1327 C C . TRP A 1 166 ? 27.922 26.446 -10.806 1.00 33.06 166 TRP A C 1
ATOM 1329 O O . TRP A 1 166 ? 27.830 27.678 -10.694 1.00 33.06 166 TRP A O 1
ATOM 1339 N N . PRO A 1 167 ? 27.377 25.778 -11.840 1.00 40.16 167 PRO A N 1
ATOM 1340 C CA . PRO A 1 167 ? 26.528 26.445 -12.815 1.00 40.16 167 PRO A CA 1
ATOM 1341 C C . PRO A 1 167 ? 25.367 27.111 -12.078 1.00 40.16 167 PRO A C 1
ATOM 1343 O O . PRO A 1 167 ? 24.720 26.500 -11.225 1.00 40.16 167 PRO A O 1
ATOM 1346 N N . LYS A 1 168 ? 25.112 28.386 -12.379 1.00 41.41 168 LYS A N 1
ATOM 1347 C CA . LYS A 1 168 ? 23.900 29.061 -11.917 1.00 41.41 168 LYS A CA 1
ATOM 1348 C C . LYS A 1 168 ? 22.723 28.389 -12.617 1.00 41.41 168 LYS A C 1
ATOM 1350 O O . LYS A 1 168 ? 22.445 28.710 -13.768 1.00 41.41 168 LYS A O 1
ATOM 1355 N N . ILE A 1 169 ? 22.053 27.468 -11.927 1.00 46.69 169 ILE A N 1
ATOM 1356 C CA . ILE A 1 169 ? 20.742 26.956 -12.334 1.00 46.69 169 ILE A CA 1
ATOM 1357 C C . ILE A 1 169 ? 19.872 28.187 -12.610 1.00 46.69 169 ILE A C 1
ATOM 1359 O O . ILE A 1 169 ? 19.720 29.054 -11.744 1.00 46.69 169 ILE A O 1
ATOM 1363 N N . SER A 1 170 ? 19.384 28.331 -13.842 1.00 51.69 170 SER A N 1
ATOM 1364 C CA . SER A 1 170 ? 18.589 29.499 -14.220 1.00 51.69 170 SER A CA 1
ATOM 1365 C C . SER A 1 170 ? 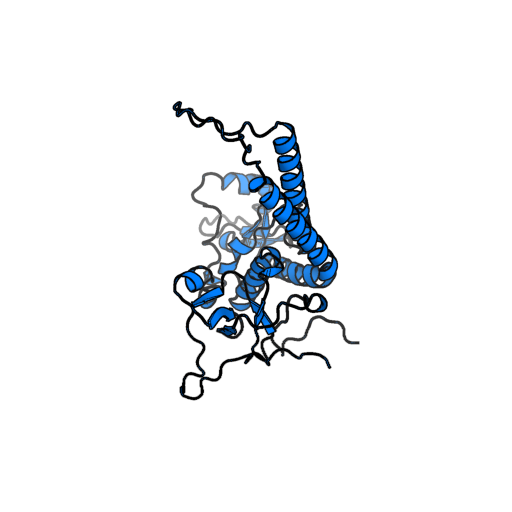17.325 29.566 -13.349 1.00 51.69 170 SER A C 1
ATOM 1367 O O . SER A 1 170 ? 16.745 28.539 -12.987 1.00 51.69 170 SER A O 1
ATOM 1369 N N . ALA A 1 171 ? 16.846 30.768 -13.023 1.00 53.97 171 ALA A N 1
ATOM 1370 C CA . ALA A 1 171 ? 15.591 30.921 -12.279 1.00 53.97 171 ALA A CA 1
ATOM 1371 C C . ALA A 1 171 ? 14.400 30.238 -12.994 1.00 53.97 171 ALA A C 1
ATOM 1373 O O . ALA A 1 171 ? 13.459 29.788 -12.348 1.00 53.97 171 ALA A O 1
ATOM 1374 N N . PHE A 1 172 ? 14.474 30.094 -14.322 1.00 50.81 172 PHE A N 1
ATOM 1375 C CA . PHE A 1 172 ? 13.460 29.438 -15.147 1.00 50.81 172 PHE A CA 1
ATOM 1376 C C . PHE A 1 172 ? 13.447 27.908 -14.976 1.00 50.81 172 PHE A C 1
ATOM 1378 O O . PHE A 1 172 ? 12.378 27.303 -14.897 1.00 50.81 172 PHE A O 1
ATOM 1385 N N . THR A 1 173 ? 14.623 27.282 -14.853 1.00 60.81 173 THR A N 1
ATOM 1386 C CA . THR A 1 173 ? 14.755 25.846 -14.544 1.00 60.81 173 THR A CA 1
ATOM 1387 C C . THR A 1 173 ? 14.259 25.520 -13.134 1.00 60.81 173 THR A C 1
ATOM 1389 O O . THR A 1 173 ? 13.588 24.507 -12.966 1.00 60.81 173 THR A O 1
ATOM 1392 N N . ASN A 1 174 ? 14.458 26.417 -12.158 1.00 66.25 174 ASN A N 1
ATOM 1393 C CA . ASN A 1 174 ? 13.906 26.252 -10.805 1.00 66.25 174 ASN A CA 1
ATOM 1394 C C . ASN A 1 174 ? 12.370 26.316 -10.787 1.00 66.25 174 ASN A C 1
ATOM 1396 O O . ASN A 1 174 ? 11.732 25.428 -10.234 1.00 66.25 174 ASN A O 1
ATOM 1400 N N . ILE A 1 175 ? 11.759 27.300 -11.461 1.00 70.06 175 ILE A N 1
ATOM 1401 C CA . ILE A 1 175 ? 10.288 27.422 -11.527 1.00 70.06 175 ILE A CA 1
ATOM 1402 C C . ILE A 1 175 ? 9.658 26.207 -12.228 1.00 70.06 175 ILE A C 1
ATOM 1404 O O . ILE A 1 175 ? 8.603 25.719 -11.819 1.00 70.06 175 ILE A O 1
ATOM 1408 N N . ARG A 1 176 ? 10.291 25.692 -13.292 1.00 75.81 176 ARG A N 1
ATOM 1409 C CA . ARG A 1 176 ? 9.814 24.487 -13.987 1.00 75.81 176 ARG A CA 1
ATOM 1410 C C . ARG A 1 176 ? 9.899 23.250 -13.090 1.00 75.81 176 ARG A C 1
ATOM 1412 O O . ARG A 1 176 ? 8.945 22.479 -13.063 1.00 75.81 176 ARG A O 1
ATOM 1419 N N . HIS A 1 177 ? 10.996 23.089 -12.352 1.00 79.38 177 HIS A N 1
ATOM 1420 C CA . HIS A 1 177 ? 11.182 21.982 -11.415 1.00 79.38 177 HIS A CA 1
ATOM 1421 C C . HIS A 1 177 ? 10.133 22.004 -10.292 1.00 79.38 177 HIS A C 1
ATOM 1423 O O . HIS A 1 177 ? 9.431 21.016 -10.093 1.00 79.38 177 HIS A O 1
ATOM 1429 N N . GLU A 1 178 ? 9.926 23.157 -9.646 1.00 83.19 178 GLU A N 1
ATOM 1430 C CA . GLU A 1 178 ? 8.921 23.328 -8.584 1.00 83.19 178 GLU A CA 1
ATOM 1431 C C . GLU A 1 178 ? 7.493 23.008 -9.065 1.00 83.19 178 GLU A C 1
ATOM 1433 O O . GLU A 1 178 ? 6.696 22.398 -8.345 1.00 83.19 178 GLU A O 1
ATOM 1438 N N . ASN A 1 179 ? 7.153 23.393 -10.300 1.00 87.31 179 ASN A N 1
ATOM 1439 C CA . ASN A 1 179 ? 5.847 23.087 -10.884 1.00 87.31 179 ASN A CA 1
ATOM 1440 C C . ASN A 1 179 ? 5.663 21.583 -11.134 1.00 87.31 179 ASN A C 1
ATOM 1442 O O . ASN A 1 179 ? 4.601 21.047 -10.809 1.00 87.31 179 ASN A O 1
ATOM 1446 N N . LEU A 1 180 ? 6.689 20.903 -11.659 1.00 86.69 180 LEU A N 1
ATOM 1447 C CA . LEU A 1 180 ? 6.670 19.454 -11.880 1.00 86.69 180 LEU A CA 1
ATOM 1448 C C . LEU A 1 180 ? 6.554 18.689 -10.553 1.00 86.69 180 LEU A C 1
ATOM 1450 O O . LEU A 1 180 ? 5.721 17.791 -10.432 1.00 86.69 180 LEU A O 1
ATOM 1454 N N . GLU A 1 181 ? 7.308 19.082 -9.523 1.00 85.81 181 GLU A N 1
ATOM 1455 C CA . GLU A 1 181 ? 7.213 18.487 -8.183 1.00 85.81 181 GLU A CA 1
ATOM 1456 C C . GLU A 1 181 ? 5.814 18.655 -7.576 1.00 85.81 181 GLU A C 1
ATOM 1458 O O . GLU A 1 181 ? 5.242 17.711 -7.019 1.00 85.81 181 GLU A O 1
ATOM 1463 N N . LYS A 1 182 ? 5.222 19.847 -7.717 1.00 90.50 182 LYS A N 1
ATOM 1464 C CA . LYS A 1 182 ? 3.860 20.127 -7.248 1.00 90.50 182 LYS A CA 1
ATOM 1465 C C . LYS A 1 182 ? 2.820 19.279 -7.980 1.00 90.50 182 LYS A C 1
ATOM 1467 O O . LYS A 1 182 ? 1.867 18.802 -7.358 1.00 90.50 182 LYS A O 1
ATOM 1472 N N . GLU A 1 183 ? 2.984 19.078 -9.283 1.00 91.88 183 GLU A N 1
ATOM 1473 C CA . GLU A 1 183 ? 2.100 18.226 -10.076 1.00 91.88 183 GLU A CA 1
ATOM 1474 C C . GLU A 1 183 ? 2.233 16.747 -9.679 1.00 91.88 183 GLU A C 1
ATOM 1476 O O . GLU A 1 183 ? 1.220 16.105 -9.381 1.00 91.88 183 GLU A O 1
ATOM 1481 N N . CYS A 1 184 ? 3.463 16.240 -9.535 1.00 88.25 184 CYS A N 1
ATOM 1482 C CA . CYS A 1 184 ? 3.750 14.907 -8.994 1.00 88.25 184 CYS A CA 1
ATOM 1483 C C . CYS A 1 184 ? 3.104 14.691 -7.620 1.00 88.25 184 CYS A C 1
ATOM 1485 O O . CYS A 1 184 ? 2.478 13.654 -7.368 1.00 88.25 184 CYS A O 1
ATOM 1487 N N . PHE A 1 185 ? 3.204 15.681 -6.729 1.00 89.69 185 PHE A N 1
ATOM 1488 C CA . PHE A 1 185 ? 2.583 15.638 -5.408 1.00 89.69 185 PHE A CA 1
ATOM 1489 C C . PHE A 1 185 ? 1.051 15.549 -5.493 1.00 89.69 185 PHE A C 1
ATOM 1491 O O . PHE A 1 185 ? 0.433 14.723 -4.812 1.00 89.69 185 PHE A O 1
ATOM 1498 N N . ASN A 1 186 ? 0.424 16.351 -6.357 1.00 93.00 186 ASN A N 1
ATOM 1499 C CA . ASN A 1 186 ? -1.027 16.344 -6.547 1.00 93.00 186 ASN A CA 1
ATOM 1500 C C . ASN A 1 186 ? -1.529 15.019 -7.134 1.00 93.00 186 ASN A C 1
ATOM 1502 O O . ASN A 1 186 ? -2.525 14.470 -6.652 1.00 93.00 186 ASN A O 1
ATOM 1506 N N . LEU A 1 187 ? -0.826 14.467 -8.125 1.00 92.94 187 LEU A N 1
ATOM 1507 C CA . LEU A 1 187 ? -1.152 13.160 -8.698 1.00 92.94 187 LEU A CA 1
ATOM 1508 C C . LEU A 1 187 ? -0.963 12.036 -7.677 1.00 92.94 187 LEU A C 1
ATOM 1510 O O . LEU A 1 187 ? -1.816 11.155 -7.575 1.00 92.94 187 LEU A O 1
ATOM 1514 N N . SER A 1 188 ? 0.087 12.096 -6.856 1.00 90.44 188 SER A N 1
ATOM 1515 C CA . SER A 1 188 ? 0.305 11.145 -5.759 1.00 90.44 188 SER A CA 1
ATOM 1516 C C . SER A 1 188 ? -0.823 11.195 -4.728 1.00 90.44 188 SER A C 1
ATOM 1518 O O . SER A 1 188 ? -1.309 10.157 -4.273 1.00 90.44 188 SER A O 1
ATOM 1520 N N . LYS A 1 189 ? -1.308 12.394 -4.383 1.00 91.69 189 LYS A N 1
ATOM 1521 C CA . LYS A 1 189 ? -2.484 12.556 -3.518 1.00 91.69 189 LYS A CA 1
ATOM 1522 C C . LYS A 1 189 ? -3.731 11.946 -4.162 1.00 91.69 189 LYS A C 1
ATOM 1524 O O . LYS A 1 189 ? -4.422 11.158 -3.516 1.00 91.69 189 LYS A O 1
ATOM 1529 N N . ARG A 1 190 ? -3.982 12.246 -5.440 1.00 94.62 190 ARG A N 1
ATOM 1530 C CA . ARG A 1 190 ? -5.113 11.697 -6.200 1.00 94.62 190 ARG A CA 1
ATOM 1531 C C . ARG A 1 190 ? -5.068 10.173 -6.278 1.00 94.62 190 ARG A C 1
ATOM 1533 O O . ARG A 1 190 ? -6.098 9.520 -6.141 1.00 94.62 190 ARG A O 1
ATOM 1540 N N . LEU A 1 191 ? -3.884 9.599 -6.453 1.00 92.94 191 LEU A N 1
ATOM 1541 C CA . LEU A 1 191 ? -3.669 8.158 -6.475 1.00 92.94 191 LEU A CA 1
ATOM 1542 C C . LEU A 1 191 ? -4.096 7.501 -5.152 1.00 92.94 191 LEU A C 1
ATOM 1544 O O . LEU A 1 191 ? -4.793 6.486 -5.163 1.00 92.94 191 LEU A O 1
ATOM 1548 N N . LEU A 1 192 ? -3.732 8.101 -4.014 1.00 93.44 192 LEU A N 1
ATOM 1549 C CA . LEU A 1 192 ? -4.162 7.625 -2.697 1.00 93.44 192 LEU A CA 1
ATOM 1550 C C . LEU A 1 192 ? -5.679 7.747 -2.505 1.00 93.44 192 LEU A C 1
ATOM 1552 O O . LEU A 1 192 ? -6.285 6.844 -1.929 1.00 93.44 192 LEU A O 1
ATOM 1556 N N . GLU A 1 193 ? -6.293 8.829 -2.987 1.00 94.44 193 GLU A N 1
ATOM 1557 C CA . GLU A 1 193 ? -7.750 9.011 -2.951 1.00 94.44 193 GLU A CA 1
ATOM 1558 C C . GLU A 1 193 ? -8.469 7.932 -3.770 1.00 94.44 193 GLU A C 1
ATOM 1560 O O . GLU A 1 193 ? -9.373 7.274 -3.258 1.00 94.44 193 GLU A O 1
ATOM 1565 N N . LEU A 1 194 ? -8.025 7.693 -5.009 1.00 94.50 194 LEU A N 1
ATOM 1566 C CA . LEU A 1 194 ? -8.580 6.664 -5.895 1.00 94.50 194 LEU A CA 1
ATOM 1567 C C . LEU A 1 194 ? -8.428 5.252 -5.320 1.00 94.50 194 LEU A C 1
ATOM 1569 O O . LEU A 1 194 ? -9.301 4.411 -5.518 1.00 94.50 194 LEU A O 1
ATOM 1573 N N . ALA A 1 195 ? -7.337 4.987 -4.598 1.00 91.62 195 ALA A N 1
ATOM 1574 C CA . ALA A 1 195 ? -7.118 3.721 -3.903 1.00 91.62 195 ALA A CA 1
ATOM 1575 C C . ALA A 1 195 ? -7.912 3.607 -2.586 1.00 91.62 195 ALA A C 1
ATOM 1577 O O . ALA A 1 195 ? -7.851 2.575 -1.922 1.00 91.62 195 ALA A O 1
ATOM 1578 N N . GLY A 1 196 ? -8.637 4.648 -2.162 1.00 94.19 196 GLY A N 1
ATOM 1579 C CA . GLY A 1 196 ? -9.349 4.660 -0.884 1.00 94.19 196 GLY A CA 1
ATOM 1580 C C . GLY A 1 196 ? -8.419 4.686 0.334 1.00 94.19 196 GLY A C 1
ATOM 1581 O O . GLY A 1 196 ? -8.819 4.266 1.415 1.00 94.19 196 GLY A O 1
ATOM 1582 N N . LEU A 1 197 ? -7.180 5.165 0.179 1.00 94.12 197 LEU A N 1
ATOM 1583 C CA . LEU A 1 197 ? -6.151 5.246 1.226 1.00 94.12 197 LEU A CA 1
ATOM 1584 C C . LEU A 1 197 ? -6.178 6.576 2.002 1.00 94.12 197 LEU A C 1
ATOM 1586 O O . LEU A 1 197 ? -5.253 6.876 2.765 1.00 94.12 197 LEU A O 1
ATOM 1590 N N . THR A 1 198 ? -7.238 7.367 1.840 1.00 94.12 198 THR A N 1
ATOM 1591 C CA . THR A 1 198 ? -7.432 8.666 2.495 1.00 94.12 198 THR A CA 1
ATOM 1592 C C . THR A 1 198 ? -8.674 8.694 3.384 1.00 94.12 198 THR A C 1
ATOM 1594 O O . THR A 1 198 ? -9.696 8.098 3.054 1.00 94.12 198 THR A O 1
ATOM 1597 N N . CYS A 1 199 ? -8.612 9.444 4.483 1.00 90.31 199 CYS A N 1
ATOM 1598 C CA . CYS A 1 199 ? -9.743 9.789 5.342 1.00 90.31 199 CYS A CA 1
ATOM 1599 C C . CYS A 1 199 ? -9.714 11.299 5.595 1.00 90.31 199 CYS A C 1
ATOM 1601 O O . CYS A 1 199 ? -8.659 11.848 5.913 1.00 90.31 199 CYS A O 1
ATOM 1603 N N . CYS A 1 200 ? -10.852 11.976 5.417 1.00 88.50 200 CYS A N 1
ATOM 1604 C CA . CYS A 1 200 ? -10.969 13.432 5.582 1.00 88.50 200 CYS A CA 1
ATOM 1605 C C . CYS A 1 200 ? -9.931 14.226 4.754 1.00 88.50 200 CYS A C 1
ATOM 1607 O O . CYS A 1 200 ? -9.381 15.216 5.224 1.00 88.50 200 CYS A O 1
ATOM 1609 N N . GLY A 1 201 ? -9.608 13.757 3.540 1.00 87.12 201 GLY A N 1
ATOM 1610 C CA . GLY A 1 201 ? -8.618 14.389 2.654 1.00 87.12 201 GLY A CA 1
ATOM 1611 C C . GLY A 1 201 ? -7.146 14.160 3.033 1.00 87.12 201 GLY A C 1
ATOM 1612 O O . GLY A 1 201 ? -6.258 14.684 2.362 1.00 87.12 201 GLY A O 1
ATOM 1613 N N . VAL A 1 202 ? -6.873 13.368 4.076 1.00 88.25 202 VAL A N 1
ATOM 1614 C CA . VAL A 1 202 ? -5.522 13.052 4.568 1.00 88.25 202 VAL A CA 1
ATOM 1615 C C . VAL A 1 202 ? -5.229 11.565 4.369 1.00 88.25 202 VAL A C 1
ATOM 1617 O O . VAL A 1 202 ? -6.112 10.725 4.527 1.00 88.25 202 VAL A O 1
ATOM 1620 N N . SER A 1 203 ? -3.983 11.203 4.045 1.00 89.69 203 SER A N 1
ATOM 1621 C CA . SER A 1 203 ? -3.561 9.795 3.995 1.00 89.69 203 SER A CA 1
ATOM 1622 C C . SER A 1 203 ? -3.816 9.102 5.336 1.00 89.69 203 SER A C 1
ATOM 1624 O O . SER A 1 203 ? -3.352 9.564 6.378 1.00 89.69 203 SER A O 1
ATOM 1626 N N . MET A 1 204 ? -4.497 7.955 5.310 1.00 89.94 204 MET A N 1
ATOM 1627 C CA . MET A 1 204 ? -4.772 7.169 6.516 1.00 89.94 204 MET A CA 1
ATOM 1628 C C . MET A 1 204 ? -3.519 6.515 7.106 1.00 89.94 204 MET A C 1
ATOM 1630 O O . MET A 1 204 ? -3.544 6.093 8.257 1.00 89.94 204 MET A O 1
ATOM 1634 N N . ARG A 1 205 ? -2.430 6.397 6.329 1.00 88.25 205 ARG A N 1
ATOM 1635 C CA . ARG A 1 205 ? -1.180 5.729 6.738 1.00 88.25 205 ARG A CA 1
ATOM 1636 C C . ARG A 1 205 ? -1.408 4.341 7.369 1.00 88.25 205 ARG A C 1
ATOM 1638 O O . ARG A 1 205 ? -0.698 3.977 8.306 1.00 88.25 205 ARG A O 1
ATOM 1645 N N . LEU A 1 206 ? -2.343 3.542 6.827 1.00 90.31 206 LEU A N 1
ATOM 1646 C CA . LEU A 1 206 ? -2.712 2.229 7.399 1.00 90.31 206 LEU A CA 1
ATOM 1647 C C . LEU A 1 206 ? -1.528 1.246 7.491 1.00 90.31 206 LEU A C 1
ATOM 1649 O O . LEU A 1 206 ? -1.595 0.291 8.253 1.00 90.31 206 LEU A O 1
ATOM 1653 N N . GLY A 1 207 ? -0.418 1.506 6.786 1.00 88.62 207 GLY A N 1
ATOM 1654 C CA . GLY A 1 207 ? 0.831 0.747 6.904 1.00 88.62 207 GLY A CA 1
ATOM 1655 C C . GLY A 1 207 ? 1.390 0.694 8.333 1.00 88.62 207 GLY A C 1
ATOM 1656 O O . GLY A 1 207 ? 2.029 -0.280 8.708 1.00 88.62 207 GLY A O 1
ATOM 1657 N N . ARG A 1 208 ? 1.098 1.702 9.165 1.00 88.50 208 ARG A N 1
ATOM 1658 C CA . ARG A 1 208 ? 1.486 1.717 10.588 1.00 88.50 208 ARG A CA 1
ATOM 1659 C C . ARG A 1 208 ? 0.673 0.749 11.447 1.00 88.50 208 ARG A C 1
ATOM 1661 O O . ARG A 1 208 ? 1.081 0.431 12.555 1.00 88.50 208 ARG A O 1
ATOM 1668 N N . LEU A 1 209 ? -0.473 0.300 10.941 1.00 90.62 209 LEU A N 1
ATOM 1669 C CA . LEU A 1 209 ? -1.426 -0.543 11.658 1.00 90.62 209 LEU A CA 1
ATOM 1670 C C . LEU A 1 209 ? -1.349 -2.011 11.210 1.00 90.62 209 LEU A C 1
ATOM 1672 O O . LEU A 1 209 ? -2.142 -2.824 11.673 1.00 90.62 209 LEU A O 1
ATOM 1676 N N . LEU A 1 210 ? -0.401 -2.367 10.328 1.00 91.69 210 LEU A N 1
ATOM 1677 C CA . LEU A 1 210 ? -0.253 -3.728 9.793 1.00 91.69 210 LEU A CA 1
ATOM 1678 C C . LEU A 1 210 ? -0.105 -4.778 10.894 1.00 91.69 210 LEU A C 1
ATOM 1680 O O . LEU A 1 210 ? -0.750 -5.818 10.825 1.00 91.69 210 LEU A O 1
ATOM 1684 N N . ALA A 1 211 ? 0.670 -4.473 11.938 1.00 90.56 211 ALA A N 1
ATOM 1685 C CA . ALA A 1 211 ? 0.932 -5.398 13.038 1.00 90.56 211 ALA A CA 1
ATOM 1686 C C . ALA A 1 211 ? -0.330 -5.824 13.809 1.00 90.56 211 ALA A C 1
ATOM 1688 O O . ALA A 1 211 ? -0.320 -6.871 14.448 1.00 90.56 211 ALA A O 1
ATOM 1689 N N . CYS A 1 212 ? -1.407 -5.034 13.733 1.00 89.81 212 CYS A N 1
ATOM 1690 C CA . CYS A 1 212 ? -2.687 -5.273 14.411 1.00 89.81 212 CYS A CA 1
ATOM 1691 C C . CYS A 1 212 ? -3.655 -6.141 13.598 1.00 89.81 212 CYS A C 1
ATOM 1693 O O . CYS A 1 212 ? -4.722 -6.532 14.077 1.00 89.81 212 CYS A O 1
ATOM 1695 N N . LEU A 1 213 ? -3.332 -6.381 12.329 1.00 90.88 213 LEU A N 1
ATOM 1696 C CA . LEU A 1 213 ? -4.177 -7.117 11.404 1.00 90.88 213 LEU A CA 1
ATOM 1697 C C . LEU A 1 213 ? -3.782 -8.597 11.398 1.00 90.88 213 LEU A C 1
ATOM 1699 O O . LEU A 1 213 ? -2.630 -8.919 11.683 1.00 90.88 213 LEU A O 1
ATOM 1703 N N . PRO A 1 214 ? -4.713 -9.504 11.047 1.00 91.06 214 PRO A N 1
ATOM 1704 C CA . PRO A 1 214 ? -4.352 -10.881 10.733 1.00 91.06 214 PRO A CA 1
ATOM 1705 C C . PRO A 1 214 ? -3.242 -10.928 9.669 1.00 91.06 214 PRO A C 1
ATOM 1707 O O . PRO A 1 214 ? -3.259 -10.068 8.775 1.00 91.06 214 PRO A O 1
ATOM 1710 N N . PRO A 1 215 ? -2.321 -11.907 9.731 1.00 90.44 215 PRO A N 1
ATOM 1711 C CA . PRO A 1 215 ? -1.176 -12.010 8.826 1.00 90.44 215 PRO A CA 1
ATOM 1712 C C . PRO A 1 215 ? -1.532 -11.834 7.345 1.00 90.44 215 PRO A C 1
ATOM 1714 O O . PRO A 1 215 ? -0.874 -11.080 6.630 1.00 90.44 215 PRO A O 1
ATOM 1717 N N . GLU A 1 216 ? -2.621 -12.451 6.890 1.00 90.00 216 GLU A N 1
ATOM 1718 C CA . GLU A 1 216 ? -3.075 -12.407 5.499 1.00 90.00 216 GLU A CA 1
ATOM 1719 C C . GLU A 1 216 ? -3.560 -11.005 5.123 1.00 90.00 216 GLU A C 1
ATOM 1721 O O . GLU A 1 216 ? -3.152 -10.449 4.107 1.00 90.00 216 GLU A O 1
ATOM 1726 N N . THR A 1 217 ? -4.373 -10.382 5.984 1.00 90.44 217 THR A N 1
ATOM 1727 C CA . THR A 1 217 ? -4.874 -9.020 5.743 1.00 90.44 217 THR A CA 1
ATOM 1728 C C . THR A 1 217 ? -3.735 -8.003 5.745 1.00 90.44 217 THR A C 1
ATOM 1730 O O . THR A 1 217 ? -3.748 -7.058 4.956 1.00 90.44 217 THR A O 1
ATOM 1733 N N . ALA A 1 218 ? -2.752 -8.185 6.628 1.00 92.25 218 ALA A N 1
ATOM 1734 C CA . ALA A 1 218 ? -1.577 -7.333 6.693 1.00 92.25 218 ALA A CA 1
ATOM 1735 C C . ALA A 1 218 ? -0.703 -7.482 5.442 1.00 92.25 218 ALA A C 1
ATOM 1737 O O . ALA A 1 218 ? -0.304 -6.475 4.860 1.00 92.25 218 ALA A O 1
ATOM 1738 N N . ARG A 1 219 ? -0.445 -8.718 5.000 1.00 93.31 219 ARG A N 1
ATOM 1739 C CA . ARG A 1 219 ? 0.293 -9.001 3.764 1.00 93.31 219 ARG A CA 1
ATOM 1740 C C . ARG A 1 219 ? -0.373 -8.346 2.565 1.00 93.31 219 ARG A C 1
ATOM 1742 O O . ARG A 1 219 ? 0.288 -7.628 1.820 1.00 93.31 219 ARG A O 1
ATOM 1749 N N . ASP A 1 220 ? -1.671 -8.552 2.401 1.00 90.31 220 ASP A N 1
ATOM 1750 C CA . ASP A 1 220 ? -2.399 -8.066 1.233 1.00 90.31 220 ASP A CA 1
ATOM 1751 C C . ASP A 1 220 ? -2.474 -6.525 1.225 1.00 90.31 220 ASP A C 1
ATOM 1753 O O . ASP A 1 220 ? -2.245 -5.890 0.193 1.00 90.31 220 ASP A O 1
ATOM 1757 N N . LEU A 1 221 ? -2.669 -5.894 2.390 1.00 91.62 221 LEU A N 1
ATOM 1758 C CA . LEU A 1 221 ? -2.613 -4.435 2.521 1.00 91.62 221 LEU A CA 1
ATOM 1759 C C . LEU A 1 221 ? -1.196 -3.879 2.302 1.00 91.62 221 LEU A C 1
ATOM 1761 O O . LEU A 1 221 ? -1.032 -2.816 1.702 1.00 91.62 221 LEU A O 1
ATOM 1765 N N . TRP A 1 222 ? -0.159 -4.578 2.763 1.00 93.88 222 TRP A N 1
ATOM 1766 C CA . TRP A 1 222 ? 1.227 -4.215 2.473 1.00 93.88 222 TRP A CA 1
ATOM 1767 C C . TRP A 1 222 ? 1.509 -4.288 0.970 1.00 93.88 222 TRP A C 1
ATOM 1769 O O . TRP A 1 222 ? 2.052 -3.334 0.417 1.00 93.88 222 TRP A O 1
ATOM 1779 N N . LEU A 1 223 ? 1.059 -5.347 0.291 1.00 90.44 223 LEU A N 1
ATOM 1780 C CA . LEU A 1 223 ? 1.161 -5.473 -1.163 1.00 90.44 223 LEU A CA 1
ATOM 1781 C C . LEU A 1 223 ? 0.408 -4.358 -1.891 1.00 90.44 223 LEU A C 1
ATOM 1783 O O . LEU A 1 223 ? 0.930 -3.856 -2.878 1.00 90.44 223 LEU A O 1
ATOM 1787 N N . ILE A 1 224 ? -0.754 -3.913 -1.396 1.00 89.50 224 ILE A N 1
ATOM 1788 C CA . ILE A 1 224 ? -1.432 -2.717 -1.924 1.00 89.50 224 ILE A CA 1
ATOM 1789 C C . ILE A 1 224 ? -0.519 -1.498 -1.827 1.00 89.50 224 ILE A C 1
ATOM 1791 O O . ILE A 1 224 ? -0.382 -0.754 -2.796 1.00 89.50 224 ILE A O 1
ATOM 1795 N N . PHE A 1 225 ? 0.109 -1.271 -0.672 1.00 89.94 225 PHE A N 1
ATOM 1796 C CA . PHE A 1 225 ? 0.996 -0.124 -0.501 1.00 89.94 225 PHE A CA 1
ATOM 1797 C C . PHE A 1 225 ? 2.195 -0.168 -1.435 1.00 89.94 225 PHE A C 1
ATOM 1799 O O . PHE A 1 225 ? 2.530 0.865 -2.010 1.00 89.94 225 PHE A O 1
ATOM 1806 N N . GLN A 1 226 ? 2.816 -1.336 -1.590 1.00 90.25 226 GLN A N 1
ATOM 1807 C CA . GLN A 1 226 ? 3.912 -1.511 -2.538 1.00 90.25 226 GLN A CA 1
ATOM 1808 C C . GLN A 1 226 ? 3.413 -1.316 -3.966 1.00 90.25 226 GLN A C 1
ATOM 1810 O O . GLN A 1 226 ? 3.980 -0.530 -4.706 1.00 90.25 226 GLN A O 1
ATOM 1815 N N . TRP A 1 227 ? 2.279 -1.914 -4.329 1.00 86.25 227 TRP A N 1
ATOM 1816 C CA . TRP A 1 227 ? 1.700 -1.760 -5.655 1.00 86.25 227 TRP A CA 1
ATOM 1817 C C . TRP A 1 227 ? 1.414 -0.302 -5.986 1.00 86.25 227 TRP A C 1
ATOM 1819 O O . TRP A 1 227 ? 1.750 0.120 -7.082 1.00 86.25 227 TRP A O 1
ATOM 1829 N N . VAL A 1 228 ? 0.822 0.473 -5.075 1.00 84.12 228 VAL A N 1
ATOM 1830 C CA . VAL A 1 228 ? 0.535 1.900 -5.293 1.00 84.12 228 VAL A CA 1
ATOM 1831 C C . VAL A 1 228 ? 1.819 2.724 -5.457 1.00 84.12 228 VAL A C 1
ATOM 1833 O O . VAL A 1 228 ? 1.816 3.669 -6.239 1.00 84.12 228 VAL A O 1
ATOM 1836 N N . LYS A 1 229 ? 2.893 2.382 -4.737 1.00 83.56 229 LYS A N 1
ATOM 1837 C CA . LYS A 1 229 ? 4.149 3.151 -4.709 1.00 83.56 229 LYS A CA 1
ATOM 1838 C C . LYS A 1 229 ? 5.154 2.758 -5.784 1.00 83.56 229 LYS A C 1
ATOM 1840 O O . LYS A 1 229 ? 5.903 3.609 -6.243 1.00 83.56 229 LYS A O 1
ATOM 1845 N N . ASP A 1 230 ? 5.216 1.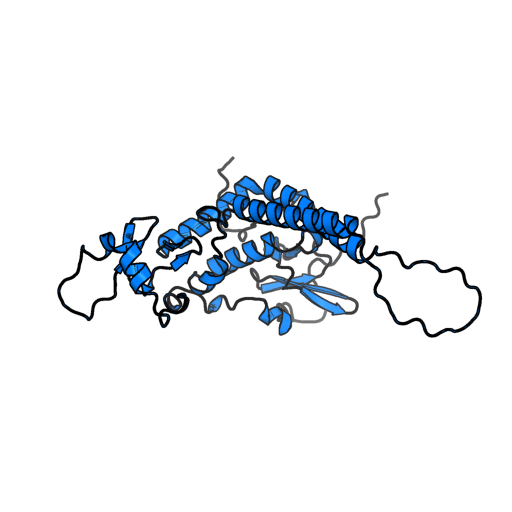481 -6.132 1.00 83.25 230 ASP A N 1
ATOM 1846 C CA . ASP A 1 230 ? 6.216 0.968 -7.057 1.00 83.25 230 ASP A CA 1
ATOM 1847 C C . ASP A 1 230 ? 5.973 1.566 -8.445 1.00 83.25 230 ASP A C 1
ATOM 1849 O O . ASP A 1 230 ? 4.831 1.604 -8.905 1.00 83.25 230 ASP A O 1
ATOM 1853 N N . PRO A 1 231 ? 7.002 2.025 -9.163 1.00 77.00 231 PRO A N 1
ATOM 1854 C CA . PRO A 1 231 ? 6.796 2.566 -10.495 1.00 77.00 231 PRO A CA 1
ATOM 1855 C C . PRO A 1 231 ? 6.355 1.451 -11.462 1.00 77.00 231 PRO A C 1
ATOM 1857 O O . PRO A 1 231 ? 6.755 0.292 -11.282 1.00 77.00 231 PRO A O 1
ATOM 1860 N N . PRO A 1 232 ? 5.549 1.760 -12.499 1.00 74.38 232 PRO A N 1
ATOM 1861 C CA . PRO A 1 232 ? 4.980 0.760 -13.408 1.00 74.38 232 PRO A CA 1
ATOM 1862 C C . PRO A 1 232 ? 6.007 -0.236 -13.969 1.00 74.38 232 PRO A C 1
ATOM 1864 O O . PRO A 1 232 ? 5.748 -1.437 -14.006 1.00 74.38 232 PRO A O 1
ATOM 1867 N N . TYR A 1 233 ? 7.204 0.233 -14.331 1.00 75.56 233 TYR A N 1
ATOM 1868 C CA . TYR A 1 233 ? 8.259 -0.604 -14.914 1.00 75.56 233 TYR A CA 1
ATOM 1869 C C . TYR A 1 233 ? 8.894 -1.606 -13.930 1.00 75.56 233 TYR A C 1
ATOM 1871 O O . TYR A 1 233 ? 9.543 -2.559 -14.367 1.00 75.56 233 TYR A O 1
ATOM 1879 N N . ARG A 1 234 ? 8.714 -1.434 -12.610 1.00 79.31 234 ARG A N 1
ATOM 1880 C CA . ARG A 1 234 ? 9.193 -2.375 -11.573 1.00 79.31 234 ARG A CA 1
ATOM 1881 C C . ARG A 1 234 ? 8.128 -3.354 -11.103 1.00 79.31 234 ARG A C 1
ATOM 1883 O O . ARG A 1 234 ? 8.446 -4.276 -10.358 1.00 79.31 234 ARG A O 1
ATOM 1890 N N . GLN A 1 235 ? 6.885 -3.179 -11.537 1.00 77.75 235 GLN A N 1
ATOM 1891 C CA . GLN A 1 235 ? 5.811 -4.083 -11.166 1.00 77.75 235 GLN A CA 1
ATOM 1892 C C . GLN A 1 235 ? 5.999 -5.437 -11.839 1.00 77.75 235 GLN A C 1
ATOM 1894 O O . GLN A 1 235 ? 6.287 -5.524 -13.037 1.00 77.75 235 GLN A O 1
ATOM 1899 N N . ARG A 1 236 ? 5.840 -6.499 -11.055 1.00 80.00 236 ARG A N 1
ATOM 1900 C CA . ARG A 1 236 ? 5.934 -7.883 -11.516 1.00 80.00 236 ARG A CA 1
ATOM 1901 C C . ARG A 1 236 ? 4.783 -8.697 -10.947 1.00 80.00 236 ARG A C 1
ATOM 1903 O O . ARG A 1 236 ? 4.200 -8.348 -9.919 1.00 80.00 236 ARG A O 1
ATOM 1910 N N . VAL A 1 237 ? 4.478 -9.794 -11.624 1.00 80.31 237 VAL A N 1
ATOM 1911 C CA . VAL A 1 237 ? 3.574 -10.837 -11.136 1.00 80.31 237 VAL A CA 1
ATOM 1912 C C . VAL A 1 237 ? 4.359 -12.119 -10.923 1.00 80.31 237 VAL A C 1
ATOM 1914 O O . VAL A 1 237 ? 5.328 -12.397 -11.626 1.00 80.31 237 VAL A O 1
ATOM 1917 N N . CYS A 1 238 ? 3.936 -12.907 -9.945 1.00 80.50 238 CYS A N 1
ATOM 1918 C CA . CYS A 1 238 ? 4.505 -14.212 -9.690 1.00 80.50 238 CYS A CA 1
ATOM 1919 C C . CYS A 1 238 ? 4.261 -15.131 -10.886 1.00 80.50 238 CYS A C 1
ATOM 1921 O O . CYS A 1 238 ? 3.125 -15.295 -11.330 1.00 80.50 238 CYS A O 1
ATOM 1923 N N . ALA A 1 239 ? 5.333 -15.745 -11.383 1.00 76.62 239 ALA A N 1
ATOM 1924 C CA . ALA A 1 239 ? 5.285 -16.641 -12.534 1.00 76.62 239 ALA A CA 1
ATOM 1925 C C . ALA A 1 239 ? 4.806 -18.062 -12.198 1.00 76.62 239 ALA A C 1
ATOM 1927 O O . ALA A 1 239 ? 4.655 -18.883 -13.102 1.00 76.62 239 ALA A O 1
ATOM 1928 N N . TRP A 1 240 ? 4.553 -18.363 -10.918 1.00 72.94 240 TRP A N 1
ATOM 1929 C CA . TRP A 1 240 ? 4.000 -19.654 -10.516 1.00 72.94 240 TRP A CA 1
ATOM 1930 C C . TRP A 1 240 ? 2.576 -19.817 -11.090 1.00 72.94 240 TRP A C 1
ATOM 1932 O O . TRP A 1 240 ? 1.768 -18.894 -10.927 1.00 72.94 240 TRP A O 1
ATOM 1942 N N . PRO A 1 241 ? 2.250 -20.946 -11.760 1.00 68.69 241 PRO A N 1
ATOM 1943 C CA . PRO A 1 241 ? 1.021 -21.109 -12.562 1.00 68.69 241 PRO A CA 1
ATOM 1944 C C . PRO A 1 241 ? -0.309 -20.877 -11.821 1.00 68.69 241 PRO A C 1
ATOM 1946 O O . PRO A 1 241 ? -1.351 -20.567 -12.415 1.00 68.69 241 PRO A O 1
ATOM 1949 N N . ASP A 1 242 ? -0.296 -21.071 -10.512 1.00 71.69 242 ASP A N 1
ATOM 1950 C CA . ASP A 1 242 ? -1.429 -20.974 -9.602 1.00 71.69 242 ASP A CA 1
ATOM 1951 C C . ASP A 1 242 ? -1.438 -19.680 -8.776 1.00 71.69 242 ASP A C 1
ATOM 1953 O O . ASP A 1 242 ? -2.500 -19.282 -8.297 1.00 71.69 242 ASP A O 1
ATOM 1957 N N . CYS A 1 243 ? -0.298 -18.996 -8.662 1.00 76.00 243 CYS A N 1
ATOM 1958 C CA . CYS A 1 243 ? -0.157 -17.812 -7.826 1.00 76.00 243 CYS A CA 1
ATOM 1959 C C . CYS A 1 243 ? -0.607 -16.531 -8.540 1.00 76.00 243 CYS A C 1
ATOM 1961 O O . CYS A 1 243 ? -1.591 -15.915 -8.139 1.00 76.00 243 CYS A O 1
ATOM 1963 N N . GLY A 1 244 ? 0.124 -16.086 -9.571 1.00 74.12 244 GLY A N 1
ATOM 1964 C CA . GLY A 1 244 ? -0.168 -14.832 -10.287 1.00 74.12 244 GLY A CA 1
ATOM 1965 C C . GLY A 1 244 ? -0.177 -13.555 -9.427 1.00 74.12 244 GLY A C 1
ATOM 1966 O O . GLY A 1 244 ? -0.571 -12.493 -9.907 1.00 74.12 244 GLY A O 1
ATOM 1967 N N . ALA A 1 245 ? 0.235 -13.632 -8.158 1.00 81.81 245 ALA A N 1
ATOM 1968 C CA . ALA A 1 245 ? 0.176 -12.512 -7.232 1.00 81.81 245 ALA A CA 1
ATOM 1969 C C . ALA A 1 245 ? 1.168 -11.406 -7.606 1.00 81.81 245 ALA A C 1
ATOM 1971 O O . ALA A 1 245 ? 2.230 -11.664 -8.170 1.00 81.81 245 ALA A O 1
ATOM 1972 N N . TYR A 1 246 ? 0.851 -10.170 -7.229 1.00 85.69 246 TYR A N 1
ATOM 1973 C CA . TYR A 1 246 ? 1.789 -9.056 -7.328 1.00 85.69 246 TYR A CA 1
ATOM 1974 C C . TYR A 1 246 ? 3.066 -9.321 -6.516 1.00 85.69 246 TYR A C 1
ATOM 1976 O O . TYR A 1 246 ? 2.988 -9.781 -5.374 1.00 85.69 246 TYR A O 1
ATOM 1984 N N . ILE A 1 247 ? 4.226 -8.978 -7.079 1.00 87.31 247 ILE A N 1
ATOM 1985 C CA . ILE A 1 247 ? 5.504 -8.971 -6.365 1.00 87.31 247 ILE A CA 1
ATOM 1986 C C . ILE A 1 247 ? 5.980 -7.527 -6.212 1.00 87.31 247 ILE A C 1
ATOM 1988 O O . ILE A 1 247 ? 6.149 -6.814 -7.201 1.00 87.31 247 ILE A O 1
ATOM 1992 N N . ALA A 1 248 ? 6.208 -7.115 -4.964 1.00 89.31 248 ALA A N 1
ATOM 1993 C CA . ALA A 1 248 ? 6.745 -5.799 -4.640 1.00 89.31 248 ALA A CA 1
ATOM 1994 C C . ALA A 1 248 ? 8.167 -5.624 -5.190 1.00 89.31 248 ALA A C 1
ATOM 1996 O O . ALA A 1 248 ? 8.972 -6.558 -5.162 1.00 89.31 248 ALA A O 1
ATOM 1997 N N . ALA A 1 249 ? 8.511 -4.413 -5.629 1.00 88.94 249 ALA A N 1
ATOM 1998 C CA . ALA A 1 249 ? 9.823 -4.132 -6.212 1.00 88.94 249 ALA A CA 1
ATOM 1999 C C . ALA A 1 249 ? 10.979 -4.370 -5.223 1.00 88.94 249 ALA A C 1
ATOM 2001 O O . ALA A 1 249 ? 12.081 -4.727 -5.638 1.00 88.94 249 ALA A O 1
ATOM 2002 N N . CYS A 1 250 ? 10.727 -4.212 -3.919 1.00 91.81 250 CYS A N 1
ATOM 2003 C CA . CYS A 1 250 ? 11.694 -4.503 -2.859 1.00 91.81 250 CYS A CA 1
ATOM 2004 C C . CYS A 1 250 ? 11.950 -6.005 -2.641 1.00 91.81 250 CYS A C 1
ATOM 2006 O O . CYS A 1 250 ? 12.910 -6.365 -1.969 1.00 91.81 250 CYS A O 1
ATOM 2008 N N . CYS A 1 251 ? 11.139 -6.890 -3.229 1.00 91.19 251 CYS A N 1
ATOM 2009 C CA . CYS A 1 251 ? 11.344 -8.339 -3.182 1.00 91.19 251 CYS A CA 1
ATOM 2010 C C . CYS A 1 251 ? 12.316 -8.849 -4.262 1.00 91.19 251 CYS A C 1
ATOM 2012 O O . CYS A 1 251 ? 12.339 -10.049 -4.541 1.00 91.19 251 CYS A O 1
ATOM 2014 N N . ARG A 1 252 ? 13.076 -7.947 -4.897 1.00 90.75 252 ARG A N 1
ATOM 2015 C CA . ARG A 1 252 ? 14.003 -8.221 -5.999 1.00 90.75 252 ARG A CA 1
ATOM 2016 C C . ARG A 1 252 ? 15.451 -8.287 -5.513 1.00 90.75 252 ARG A C 1
ATOM 2018 O O . ARG A 1 252 ? 15.874 -7.393 -4.788 1.00 90.75 252 ARG A O 1
ATOM 2025 N N . TRP A 1 253 ? 16.230 -9.248 -6.007 1.00 90.69 253 TRP A N 1
ATOM 2026 C CA . TRP A 1 253 ? 17.693 -9.265 -5.866 1.00 90.69 253 TRP A CA 1
ATOM 2027 C C . TRP A 1 253 ? 18.390 -9.715 -7.147 1.00 90.69 253 TRP A C 1
ATOM 2029 O O . TRP A 1 253 ? 17.804 -10.396 -7.991 1.00 90.69 253 TRP A O 1
ATOM 2039 N N . ASP A 1 254 ? 19.642 -9.296 -7.285 1.00 86.81 254 ASP A N 1
ATOM 2040 C CA . ASP A 1 254 ? 20.525 -9.649 -8.392 1.00 86.81 254 ASP A CA 1
ATOM 2041 C C . ASP A 1 254 ? 21.097 -11.064 -8.190 1.00 86.81 254 ASP A C 1
ATOM 2043 O O . ASP A 1 254 ? 21.507 -11.424 -7.084 1.00 86.81 254 ASP A O 1
ATOM 2047 N N . VAL A 1 255 ? 21.095 -11.876 -9.247 1.00 84.31 255 VAL A N 1
ATOM 2048 C CA . VAL A 1 255 ? 21.735 -13.202 -9.285 1.00 84.31 255 VAL A CA 1
ATOM 2049 C C . VAL A 1 255 ? 22.850 -13.284 -10.335 1.00 84.31 255 VAL A C 1
ATOM 2051 O O . VAL A 1 255 ? 23.189 -14.366 -10.817 1.00 84.31 255 VAL A O 1
ATOM 2054 N N . GLY A 1 256 ? 23.443 -12.144 -10.686 1.00 81.69 256 GLY A N 1
ATOM 2055 C CA . GLY A 1 256 ? 24.565 -12.013 -11.606 1.00 81.69 256 GLY A CA 1
ATOM 2056 C C . GLY A 1 256 ? 24.142 -12.195 -13.060 1.00 81.69 256 GLY A C 1
ATOM 2057 O O . GLY A 1 256 ? 23.150 -11.638 -13.520 1.00 81.69 256 GLY A O 1
ATOM 2058 N N . ALA A 1 257 ? 24.883 -13.021 -13.804 1.00 73.88 257 ALA A N 1
ATOM 2059 C CA . ALA A 1 257 ? 24.648 -13.251 -15.234 1.00 73.88 257 ALA A CA 1
ATOM 2060 C C . ALA A 1 257 ? 23.242 -13.798 -15.566 1.00 73.88 257 ALA A C 1
ATOM 2062 O O . ALA A 1 257 ? 22.808 -13.726 -16.711 1.00 73.88 257 ALA A O 1
ATOM 2063 N N . SER A 1 258 ? 22.524 -14.335 -14.572 1.00 68.62 258 SER A N 1
ATOM 2064 C CA . SER A 1 258 ? 21.148 -14.834 -14.715 1.00 68.62 258 SER A CA 1
ATOM 2065 C C . SER A 1 258 ? 20.067 -13.756 -14.514 1.00 68.62 258 SER A C 1
ATOM 2067 O O . SER A 1 258 ? 18.879 -14.079 -14.515 1.00 68.62 258 SER A O 1
ATOM 2069 N N . GLY A 1 259 ? 20.451 -12.488 -14.330 1.00 82.25 259 GLY A N 1
ATOM 2070 C CA . GLY A 1 259 ? 19.536 -11.357 -14.169 1.00 82.25 259 GLY A CA 1
ATOM 2071 C C . GLY A 1 259 ? 18.996 -11.214 -12.745 1.00 82.25 259 GLY A C 1
ATOM 2072 O O . GLY A 1 259 ? 19.709 -11.438 -11.769 1.00 82.25 259 GLY A O 1
ATOM 2073 N N . TYR A 1 260 ? 17.724 -10.830 -12.615 1.00 85.50 260 TYR A N 1
ATOM 2074 C CA . TYR A 1 260 ? 17.076 -10.626 -11.317 1.00 85.50 260 TYR A CA 1
ATOM 2075 C C . TYR A 1 260 ? 16.177 -11.796 -10.908 1.00 85.50 260 TYR A C 1
ATOM 2077 O O . TYR A 1 260 ? 15.512 -12.432 -11.733 1.00 85.50 260 TYR A O 1
ATOM 2085 N N . ARG A 1 261 ? 16.098 -12.032 -9.597 1.00 87.56 261 ARG A N 1
ATOM 2086 C CA . ARG A 1 261 ? 15.091 -12.886 -8.961 1.00 87.56 261 ARG A CA 1
ATOM 2087 C C . ARG A 1 261 ? 14.145 -12.070 -8.098 1.00 87.56 261 ARG A C 1
ATOM 2089 O O . ARG A 1 261 ? 14.491 -11.005 -7.597 1.00 87.56 261 ARG A O 1
ATOM 2096 N N . TYR A 1 262 ? 12.948 -12.610 -7.938 1.00 87.94 262 TYR A N 1
ATOM 2097 C CA . TYR A 1 262 ? 11.811 -11.988 -7.284 1.00 87.94 262 TYR A CA 1
ATOM 2098 C C . TYR A 1 262 ? 11.172 -12.983 -6.324 1.00 87.94 262 TYR A C 1
ATOM 2100 O O . TYR A 1 262 ? 10.837 -14.093 -6.733 1.00 87.94 262 TYR A O 1
ATOM 2108 N N . HIS A 1 263 ? 10.973 -12.590 -5.071 1.00 90.38 263 HIS A N 1
ATOM 2109 C CA . HIS A 1 263 ? 10.361 -13.437 -4.050 1.00 90.38 263 HIS A CA 1
ATOM 2110 C C . HIS A 1 263 ? 8.882 -13.081 -3.879 1.00 90.38 263 HIS A C 1
ATOM 2112 O O . HIS A 1 263 ? 8.534 -11.926 -3.634 1.00 90.38 263 HIS A O 1
ATOM 2118 N N . CYS A 1 264 ? 7.995 -14.065 -3.998 1.00 87.75 264 CYS A N 1
ATOM 2119 C CA . CYS A 1 264 ? 6.563 -13.865 -3.830 1.00 87.75 264 CYS A CA 1
ATOM 2120 C C . CYS A 1 264 ? 6.145 -14.137 -2.384 1.00 87.75 264 CYS A C 1
ATOM 2122 O O . CYS A 1 264 ? 6.077 -15.281 -1.957 1.00 87.75 264 CYS A O 1
ATOM 2124 N N . VAL A 1 265 ? 5.741 -13.100 -1.652 1.00 88.94 265 VAL A N 1
ATOM 2125 C CA . VAL A 1 265 ? 5.280 -13.236 -0.255 1.00 88.94 265 VAL A CA 1
ATOM 2126 C C . VAL A 1 265 ? 3.937 -13.974 -0.103 1.00 88.94 265 VAL A C 1
ATOM 2128 O O . VAL A 1 265 ? 3.517 -14.261 1.018 1.00 88.94 265 VAL A O 1
ATOM 2131 N N . VAL A 1 266 ? 3.232 -14.259 -1.206 1.00 86.69 266 VAL A N 1
ATOM 2132 C CA . VAL A 1 266 ? 1.948 -14.982 -1.195 1.00 86.69 266 VAL A CA 1
ATOM 2133 C C . VAL A 1 266 ? 2.172 -16.491 -1.226 1.00 86.69 266 VAL A C 1
ATOM 2135 O O . VAL A 1 266 ? 1.741 -17.169 -0.300 1.00 86.69 266 VAL A O 1
ATOM 2138 N N . CYS A 1 267 ? 2.865 -17.010 -2.246 1.00 84.12 267 CYS A N 1
ATOM 2139 C CA . CYS A 1 267 ? 3.157 -18.445 -2.366 1.00 84.12 267 CYS A CA 1
ATOM 2140 C C . CYS A 1 267 ? 4.520 -18.853 -1.789 1.00 84.12 267 CYS A C 1
ATOM 2142 O O . CYS A 1 267 ? 4.864 -20.027 -1.830 1.00 84.12 267 CYS A O 1
ATOM 2144 N N . GLN A 1 268 ? 5.317 -17.894 -1.303 1.00 87.31 268 GLN A N 1
ATOM 2145 C CA . GLN A 1 268 ? 6.710 -18.071 -0.866 1.00 87.31 268 GLN A CA 1
ATOM 2146 C C . GLN A 1 268 ? 7.673 -18.532 -1.978 1.00 87.31 268 GLN A C 1
ATOM 2148 O O . GLN A 1 268 ? 8.858 -18.712 -1.720 1.00 87.31 268 GLN A O 1
ATOM 2153 N N . GLY A 1 269 ? 7.192 -18.680 -3.217 1.00 84.94 269 GLY A N 1
ATOM 2154 C CA . GLY A 1 269 ? 7.970 -19.059 -4.393 1.00 84.94 269 GLY A CA 1
ATOM 2155 C C . GLY A 1 269 ? 8.829 -17.925 -4.954 1.00 84.94 269 GLY A C 1
ATOM 2156 O O . GLY A 1 269 ? 8.638 -16.750 -4.637 1.00 84.94 269 GLY A O 1
ATOM 2157 N N . ASN A 1 270 ? 9.754 -18.275 -5.850 1.00 84.69 270 ASN A N 1
ATOM 2158 C CA . ASN A 1 270 ? 10.607 -17.311 -6.548 1.00 84.69 270 ASN A CA 1
ATOM 2159 C C . ASN A 1 270 ? 10.298 -17.266 -8.051 1.00 84.69 270 ASN A C 1
ATOM 2161 O O . ASN A 1 270 ? 9.903 -18.270 -8.641 1.00 84.69 270 ASN A O 1
ATOM 2165 N N . SER A 1 271 ? 10.472 -16.099 -8.673 1.00 80.62 271 SER A N 1
ATOM 2166 C CA . SER A 1 271 ? 10.337 -15.849 -10.118 1.00 80.62 271 SER A CA 1
ATOM 2167 C C . SER A 1 271 ? 11.620 -15.201 -10.663 1.00 80.62 271 SER A C 1
ATOM 2169 O O . SER A 1 271 ? 12.290 -14.475 -9.932 1.00 80.62 271 SER A O 1
ATOM 2171 N N . GLN A 1 272 ? 11.989 -15.468 -11.919 1.00 78.69 272 GLN A N 1
ATOM 2172 C CA . GLN A 1 272 ? 13.116 -14.806 -12.608 1.00 78.69 272 GLN A CA 1
ATOM 2173 C C . GLN A 1 272 ? 12.617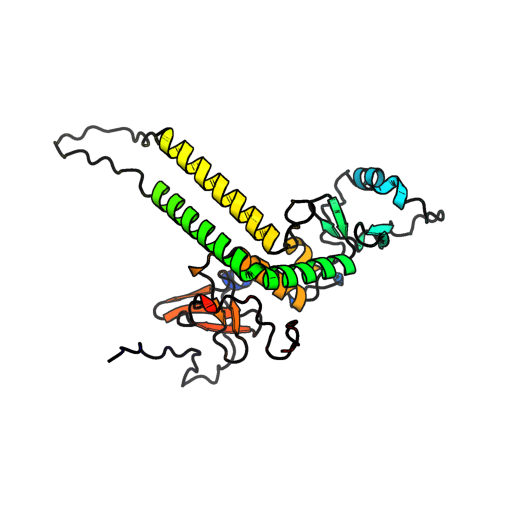 -13.659 -13.499 1.00 78.69 272 GLN A C 1
ATOM 2175 O O . GLN A 1 272 ? 11.434 -13.611 -13.824 1.00 78.69 272 GLN A O 1
ATOM 2180 N N . ASP A 1 273 ? 13.493 -12.729 -13.886 1.00 65.75 273 ASP A N 1
ATOM 2181 C CA . ASP A 1 273 ? 13.155 -11.458 -14.562 1.00 65.75 273 ASP A CA 1
ATOM 2182 C C . ASP A 1 273 ? 12.377 -11.592 -15.885 1.00 65.75 273 ASP A C 1
ATOM 2184 O O . ASP A 1 273 ? 11.653 -10.687 -16.286 1.00 65.75 273 ASP A O 1
ATOM 2188 N N . CYS A 1 274 ? 12.414 -12.758 -16.527 1.00 56.47 274 CYS A N 1
ATOM 2189 C CA . CYS A 1 274 ? 11.565 -13.046 -17.682 1.00 56.47 274 CYS A CA 1
ATOM 2190 C C . CYS A 1 274 ? 10.097 -13.368 -17.340 1.00 56.47 274 CYS A C 1
ATOM 2192 O O . CYS A 1 274 ? 9.2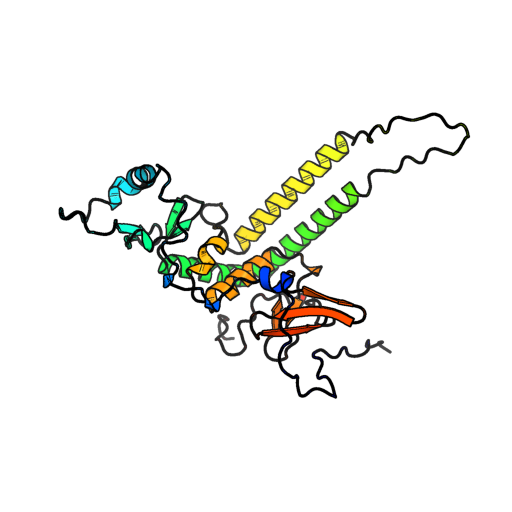83 -13.648 -18.225 1.00 56.47 274 CYS A O 1
ATOM 2194 N N . SER A 1 275 ? 9.743 -13.328 -16.055 1.00 50.34 275 SER A N 1
ATOM 2195 C CA . SER A 1 275 ? 8.364 -13.286 -15.586 1.00 50.34 275 SER A CA 1
ATOM 2196 C C . SER A 1 275 ? 7.714 -11.996 -16.081 1.00 50.34 275 SER A C 1
ATOM 2198 O O . SER A 1 275 ? 7.992 -10.911 -15.581 1.00 50.34 275 SER A O 1
ATOM 2200 N N . ARG A 1 276 ? 6.899 -12.147 -17.134 1.00 52.53 276 ARG A N 1
ATOM 2201 C CA . ARG A 1 276 ? 5.998 -11.163 -17.756 1.00 52.53 276 ARG A CA 1
ATOM 2202 C C . ARG A 1 276 ? 6.033 -9.796 -17.063 1.00 52.53 276 ARG A C 1
ATOM 2204 O O . ARG A 1 276 ? 5.428 -9.618 -16.002 1.00 52.53 276 ARG A O 1
ATOM 2211 N N . THR A 1 277 ? 6.675 -8.803 -17.691 1.00 50.66 277 THR A N 1
ATOM 2212 C CA . THR A 1 277 ? 6.244 -7.414 -17.482 1.00 50.66 277 THR A CA 1
ATOM 2213 C C . THR A 1 277 ? 4.732 -7.441 -17.632 1.00 50.66 277 THR A C 1
ATOM 2215 O O . THR A 1 277 ? 4.258 -7.996 -18.621 1.00 50.66 277 THR A O 1
ATOM 2218 N N . ILE A 1 278 ? 3.988 -6.977 -16.624 1.00 50.78 278 ILE A N 1
ATOM 2219 C CA . ILE A 1 278 ? 2.524 -7.006 -16.658 1.00 50.78 278 ILE A CA 1
ATOM 2220 C C . ILE A 1 278 ? 2.132 -6.321 -17.967 1.00 50.78 278 ILE A C 1
ATOM 2222 O O . ILE A 1 278 ? 2.309 -5.104 -18.084 1.00 50.78 278 ILE A O 1
ATOM 2226 N N . GLU A 1 279 ? 1.694 -7.096 -18.972 1.00 46.28 279 GLU A N 1
ATOM 2227 C CA . GLU A 1 279 ? 1.225 -6.524 -20.233 1.00 46.28 279 GLU A CA 1
ATOM 2228 C C . GLU A 1 279 ? 0.193 -5.486 -19.854 1.00 46.28 279 GLU A C 1
ATOM 2230 O O . GLU A 1 279 ? -0.534 -5.691 -18.876 1.00 46.28 279 GLU A O 1
ATOM 2235 N N . GLN A 1 280 ? 0.158 -4.352 -20.554 1.00 44.88 280 GLN A N 1
ATOM 2236 C CA . GLN A 1 280 ? -0.604 -3.214 -20.068 1.00 44.88 280 GLN A CA 1
ATOM 2237 C C . GLN A 1 280 ? -2.028 -3.656 -19.646 1.00 44.88 280 GLN A C 1
ATOM 2239 O O . GLN A 1 280 ? -2.470 -3.383 -18.538 1.00 44.88 280 GLN A O 1
ATOM 2244 N N . GLU A 1 281 ? -2.705 -4.528 -20.366 1.00 39.72 281 GLU A N 1
ATOM 2245 C CA . GLU A 1 281 ? -4.059 -4.979 -20.018 1.00 39.72 281 GLU A CA 1
ATOM 2246 C C . GLU A 1 281 ? -4.207 -5.824 -18.722 1.00 39.72 281 GLU A C 1
ATOM 2248 O O . GLU A 1 281 ? -5.307 -5.912 -18.174 1.00 39.72 281 GLU A O 1
ATOM 2253 N N . GLN A 1 282 ? -3.124 -6.378 -18.162 1.00 45.47 282 GLN A N 1
ATOM 2254 C CA . GLN A 1 282 ? -3.116 -7.315 -17.023 1.00 45.47 282 GLN A CA 1
ATOM 2255 C C . GLN A 1 282 ? -3.052 -6.656 -15.627 1.00 45.47 282 GLN A C 1
ATOM 2257 O O . GLN A 1 282 ? -2.994 -7.354 -14.614 1.00 45.47 282 GLN A O 1
ATOM 2262 N N . THR A 1 283 ? -3.120 -5.325 -15.523 1.00 44.88 283 THR A N 1
ATOM 2263 C CA . THR A 1 283 ? -3.003 -4.563 -14.258 1.00 44.88 283 THR A CA 1
ATOM 2264 C C . THR A 1 283 ? -4.248 -4.622 -13.351 1.00 44.88 283 THR A C 1
ATOM 2266 O O . THR A 1 283 ? -4.636 -3.609 -12.762 1.00 44.88 283 THR A O 1
ATOM 2269 N N . ARG A 1 284 ? -4.916 -5.777 -13.233 1.00 47.56 284 ARG A N 1
ATOM 2270 C CA . ARG A 1 284 ? -5.969 -5.989 -12.227 1.00 47.56 284 ARG A CA 1
ATOM 2271 C C . ARG A 1 284 ? -5.319 -6.392 -10.906 1.00 47.56 284 ARG A C 1
ATOM 2273 O O . ARG A 1 284 ? -4.908 -7.532 -10.728 1.00 47.56 284 ARG A O 1
ATOM 2280 N N . PHE A 1 285 ? -5.226 -5.445 -9.981 1.00 52.41 285 PHE A N 1
ATOM 2281 C CA . PHE A 1 285 ? -4.902 -5.733 -8.588 1.00 52.41 285 PHE A CA 1
ATOM 2282 C C . PHE A 1 285 ? -6.202 -5.975 -7.786 1.00 52.41 285 PHE A C 1
ATOM 2284 O O . PHE A 1 285 ? -7.131 -5.180 -7.953 1.00 52.41 285 PHE A O 1
ATOM 2291 N N . PRO A 1 286 ? -6.285 -6.981 -6.887 1.00 55.03 286 PRO A N 1
ATOM 2292 C CA . PRO A 1 286 ? -5.387 -8.121 -6.702 1.00 55.03 286 PRO A CA 1
ATOM 2293 C C . PRO A 1 286 ? -5.983 -9.409 -7.290 1.00 55.03 286 PRO A C 1
ATOM 2295 O O . PRO A 1 286 ? -7.161 -9.710 -7.100 1.00 55.03 286 PRO A O 1
ATOM 2298 N N . TYR A 1 287 ? -5.144 -10.237 -7.907 1.00 53.34 287 TYR A N 1
ATOM 2299 C CA . TYR A 1 287 ? -5.392 -11.674 -7.886 1.00 53.34 287 TYR A CA 1
ATOM 2300 C C . TYR A 1 287 ? -5.281 -12.120 -6.422 1.00 53.34 287 TYR A C 1
ATOM 2302 O O . TYR A 1 287 ? -4.187 -12.287 -5.887 1.00 53.34 287 TYR A O 1
ATOM 2310 N N . LEU A 1 288 ? -6.431 -12.219 -5.752 1.00 45.03 288 LEU A N 1
ATOM 2311 C CA . LEU A 1 288 ? -6.584 -13.097 -4.598 1.00 45.03 288 LEU A CA 1
ATOM 2312 C C . LEU A 1 288 ? -6.230 -14.523 -5.064 1.00 45.03 288 LEU A C 1
ATOM 2314 O O . LEU A 1 288 ? -6.496 -14.848 -6.227 1.00 45.03 288 LEU A O 1
ATOM 2318 N N . PRO A 1 289 ? -5.619 -15.362 -4.210 1.00 34.91 289 PRO A N 1
ATOM 2319 C CA . PRO A 1 289 ? -5.277 -16.736 -4.570 1.00 34.91 289 PRO A CA 1
ATOM 2320 C C . PRO A 1 289 ? -6.479 -17.441 -5.213 1.00 34.91 289 PRO A C 1
ATOM 2322 O O . PRO A 1 289 ? -7.612 -17.289 -4.739 1.00 34.91 289 PRO A O 1
ATOM 2325 N N . LYS A 1 290 ? -6.241 -18.193 -6.301 1.00 36.56 290 LYS A N 1
ATOM 2326 C CA . LYS A 1 290 ? -7.256 -19.053 -6.932 1.00 36.56 290 LYS A CA 1
ATOM 2327 C C . LYS A 1 290 ? -7.949 -19.867 -5.830 1.00 36.56 290 LYS A C 1
ATOM 2329 O O . LYS A 1 290 ? -7.311 -20.708 -5.208 1.00 36.56 290 LYS A O 1
ATOM 2334 N N . GLY A 1 291 ? -9.227 -19.585 -5.566 1.00 36.28 291 GLY A N 1
ATOM 2335 C CA . GLY A 1 291 ? -10.020 -20.278 -4.541 1.00 36.28 291 GLY A CA 1
ATOM 2336 C C . GLY A 1 291 ? -10.705 -19.392 -3.496 1.00 36.28 291 GLY A C 1
ATOM 2337 O O . GLY A 1 291 ? -11.585 -19.889 -2.800 1.00 36.28 291 GLY A O 1
ATOM 2338 N N . GLN A 1 292 ? -10.398 -18.092 -3.402 1.00 35.19 292 GLN A N 1
ATOM 2339 C CA . GLN A 1 292 ? -11.309 -17.160 -2.721 1.00 35.19 292 GLN A CA 1
ATOM 2340 C C . GLN A 1 292 ? -12.318 -16.590 -3.723 1.00 35.19 292 GLN A C 1
ATOM 2342 O O . GLN A 1 292 ? -11.909 -16.214 -4.825 1.00 35.19 292 GLN A O 1
ATOM 2347 N N . PRO A 1 293 ? -13.624 -16.537 -3.384 1.00 29.11 293 PRO A N 1
ATOM 2348 C CA . PRO A 1 293 ? -14.633 -15.994 -4.276 1.00 29.11 293 PRO A CA 1
ATOM 2349 C C . PRO A 1 293 ? -14.236 -14.562 -4.610 1.00 29.11 293 PRO A C 1
ATOM 2351 O O . PRO A 1 293 ? -14.208 -13.681 -3.748 1.00 29.11 293 PRO A O 1
ATOM 2354 N N . ALA A 1 294 ? -13.884 -14.347 -5.875 1.00 30.59 294 ALA A N 1
ATOM 2355 C CA . ALA A 1 294 ? -13.743 -13.016 -6.410 1.00 30.59 294 ALA A CA 1
ATOM 2356 C C . ALA A 1 294 ? -15.047 -12.279 -6.092 1.00 30.59 294 ALA A C 1
ATOM 2358 O O . ALA A 1 294 ? -16.128 -12.744 -6.452 1.00 30.59 294 ALA A O 1
ATOM 2359 N N . LEU A 1 295 ? -14.957 -11.129 -5.426 1.00 26.81 295 LEU A N 1
ATOM 2360 C CA . LEU A 1 295 ? -16.060 -10.172 -5.330 1.00 26.81 295 LEU A CA 1
ATOM 2361 C C . LEU A 1 295 ? -16.296 -9.509 -6.702 1.00 26.81 295 LEU A C 1
ATOM 2363 O O . LEU A 1 295 ? -16.310 -8.289 -6.836 1.00 26.81 295 LEU A O 1
ATOM 2367 N N . THR A 1 296 ? -16.455 -10.326 -7.738 1.00 25.30 296 THR A N 1
ATOM 2368 C CA . THR A 1 296 ? -17.096 -9.980 -8.999 1.00 25.30 296 THR A CA 1
ATOM 2369 C C . THR A 1 296 ? -18.524 -10.510 -8.940 1.00 25.30 296 THR A C 1
ATOM 2371 O O . THR A 1 296 ? -18.702 -11.687 -8.625 1.00 25.30 296 THR A O 1
ATOM 2374 N N . PRO A 1 297 ? -19.544 -9.686 -9.240 1.00 23.17 297 PRO A N 1
ATOM 2375 C CA . PRO A 1 297 ? -20.888 -10.203 -9.433 1.00 23.17 297 PRO A CA 1
ATOM 2376 C C . PRO A 1 297 ? -20.849 -11.213 -10.578 1.00 23.17 297 PRO A C 1
ATOM 2378 O O . PRO A 1 297 ? -20.167 -10.991 -11.584 1.00 23.17 297 PRO A O 1
ATOM 2381 N N . ALA A 1 298 ? -21.557 -12.323 -10.386 1.00 24.00 298 ALA A N 1
ATOM 2382 C CA . ALA A 1 298 ? -21.820 -13.294 -11.432 1.00 24.00 298 ALA A CA 1
ATOM 2383 C C . ALA A 1 298 ? -22.292 -12.568 -12.704 1.00 24.00 298 ALA A C 1
ATOM 2385 O O . ALA A 1 298 ? -23.144 -11.678 -12.638 1.00 24.00 298 ALA A O 1
ATOM 2386 N N . ARG A 1 299 ? -21.697 -12.926 -13.841 1.00 27.55 299 ARG A N 1
ATOM 2387 C CA . ARG A 1 299 ? -22.376 -12.837 -15.131 1.00 27.55 299 ARG A CA 1
ATOM 2388 C C . ARG A 1 299 ? -22.923 -14.212 -15.442 1.00 27.55 299 ARG A C 1
ATOM 2390 O O . ARG A 1 299 ? -22.168 -15.176 -15.183 1.00 27.55 299 ARG A O 1
#

Radius of gyration: 25.44 Å; chains: 1; bounding box: 69×63×81 Å

Sequence (299 aa):
MVHIPPQCPLWFKSPNDDDNAPISPPKDVKACIPDFPKFGLHNCGNHRYNTENKNIHIYFQRFQRSVLRGQSRNLSGSIELACTKCNTLTPLSHLHDLPCGDLVCLVCLRRLIARVYANIAQNWRAIRHTRNQIDQLERQLHDAEIGGDPEETPSNGRAKKRRLSWPKISAFTNIRHENLEKECFNLSKRLLELAGLTCCGVSMRLGRLLACLPPETARDLWLIFQWVKDPPYRQRVCAWPDCGAYIAACCRWDVGASGYRYHCVVCQGNSQDCSRTIEQEQTRFPYLPKGQPALTPAR

Foldseek 3Di:
DDPPDPDDPQADPPPPDPPPDFDDFDPQLVVVDDPLVLFAQVCQQVLDPDPVDPCVVVVCVVQVVFQPPDDDPDPPDARWGAQPPPRDTDRPSQWDAFPVGGTHGPVVVVVLLVVLLVLCQVCVVVLLVLLVVLVVLVVVLVCLVVPPDPPPDPDDDDDDDDDPDDPPPDPVSVVVNVVSVVSSVVSLLVSCVSSSQDDPSHGRPCLSVLRHHNSVSSNLVVLVVLLSPPRLQQWAFRSDPQGRFIFGSSQWDAPPPQGIKGADPPVRHIGGPPRDSCDSVNSDPGPDGPPDPPPDPDD

Organism: Chaetomium thermophilum (strain DSM 1495 / CBS 144.50 / IMI 039719) (NCBI:txid759272)

Secondary structure (DSSP, 8-state):
---------SS---TT-S--SPPPPPHHHHHHS--GGG-SGGGTTTTSS-TTSTTHHHHHHHTTTTGGG---S-TTSPPEEE-TTT--EEEGGGEEE-TTS-EEEHHHHHHHHHHHHHHHHHHHHHHHHHHHHHHHHHHHHHHHHHTS----------------PPP---HHHHHHHHHHHHHHHHHHHHHHHHTT-EETTEE--GGGGGGGS-HHHHHHHHHHHHHHHS-GGG-EE--STTT--EE-GGGEEE-GGG-EEEE-TTT--EEETTS-B--GGG--S----BTB--SPPP-

pLDDT: mean 71.19, std 21.43, range [23.17, 94.62]